Protein AF-A0A7R9EY03-F1 (afdb_monomer_lite)

Foldseek 3Di:
DVVVVVVVVVVVVVVVVVVVVVVVVVVVVVVVVVVVVVVVVVVVVVVVVVVVVVVVVVVVVVVVVVVVVVVVVVVVPPPPPDDDDDDDDDDDDDDDDDDDDDDDDDDDDDDDDDDDDDDDDPDDPDPPPDPVVVVVVVVVVVVVVVVLVPDDPVVVVVVVVVVVVVVVVVVVVVVVVVVVVVVVVVCLVCLLVVDDQVRNCVQQVDGPVVLVPDPPVVNVVSCVVSVSD

InterPro domains:
  IPR003128 Villin headpiece [PF02209] (194-229)
  IPR003128 Villin headpiece [PS51089] (160-229)
  IPR003128 Villin headpiece [SM00153] (194-229)
  IPR036886 Villin headpiece domain superfamily [G3DSA:1.10.950.10] (138-229)
  IPR036886 Villin headpiece domain superfamily [SSF47050] (187-229)

Structure (mmCIF, N/CA/C/O backbone):
data_AF-A0A7R9EY03-F1
#
_entry.id   AF-A0A7R9EY03-F1
#
loop_
_atom_site.group_PDB
_atom_site.id
_atom_site.type_symbol
_atom_site.label_atom_id
_atom_site.label_alt_id
_atom_site.label_comp_id
_atom_site.label_asym_id
_atom_site.label_entity_id
_atom_site.label_seq_id
_atom_site.pdbx_PDB_ins_code
_atom_site.Cartn_x
_atom_site.Cartn_y
_atom_site.Cartn_z
_atom_site.occupancy
_atom_site.B_iso_or_equiv
_atom_site.auth_seq_id
_atom_site.auth_comp_id
_atom_site.auth_asym_id
_atom_site.auth_atom_id
_atom_site.pdbx_PDB_model_num
ATOM 1 N N . MET A 1 1 ? 43.103 -23.160 -53.144 1.00 89.81 1 MET A N 1
ATOM 2 C CA . MET A 1 1 ? 42.350 -21.884 -53.083 1.00 89.81 1 MET A CA 1
ATOM 3 C C . MET A 1 1 ? 40.945 -22.048 -52.504 1.00 89.81 1 MET A C 1
ATOM 5 O O . MET A 1 1 ? 40.646 -21.339 -51.559 1.00 89.81 1 MET A O 1
ATOM 9 N N . VAL A 1 2 ? 40.120 -22.998 -52.969 1.00 95.19 2 VAL A N 1
ATOM 10 C CA . VAL A 1 2 ? 38.730 -23.185 -52.477 1.00 95.19 2 VAL A CA 1
ATOM 11 C C . VAL A 1 2 ? 38.629 -23.377 -50.953 1.00 95.19 2 VAL A C 1
ATOM 13 O O . VAL A 1 2 ? 37.847 -22.690 -50.309 1.00 95.19 2 VAL A O 1
ATOM 16 N N . VAL A 1 3 ? 39.468 -24.232 -50.354 1.00 95.75 3 VAL A N 1
ATOM 17 C CA . VAL A 1 3 ? 39.459 -24.488 -48.894 1.00 95.75 3 VAL A CA 1
ATOM 18 C C . VAL A 1 3 ? 39.726 -23.217 -48.075 1.00 95.75 3 VAL A C 1
ATOM 20 O O . VAL A 1 3 ? 39.073 -22.988 -47.062 1.00 95.75 3 VAL A O 1
ATOM 23 N N . VAL A 1 4 ? 40.638 -22.358 -48.543 1.00 96.44 4 VAL A N 1
ATOM 24 C CA . VAL A 1 4 ? 40.983 -21.097 -47.864 1.00 96.44 4 VAL A CA 1
ATOM 25 C C . VAL A 1 4 ? 39.806 -20.122 -47.908 1.00 96.44 4 VAL A C 1
ATOM 27 O O . VAL A 1 4 ? 39.484 -19.515 -46.894 1.00 96.44 4 VAL A O 1
ATOM 30 N N . VAL A 1 5 ? 39.117 -20.018 -49.049 1.00 96.06 5 VAL A N 1
ATOM 31 C CA . VAL A 1 5 ? 37.928 -19.159 -49.188 1.00 96.06 5 VAL A CA 1
ATOM 32 C C . VAL A 1 5 ? 36.810 -19.619 -48.251 1.00 96.06 5 VAL A C 1
ATOM 34 O O . VAL A 1 5 ? 36.229 -18.796 -47.549 1.00 96.06 5 VAL A O 1
ATOM 37 N N . VAL A 1 6 ? 36.553 -20.929 -48.175 1.00 96.75 6 VAL A N 1
ATOM 38 C CA . VAL A 1 6 ? 35.533 -21.488 -47.272 1.00 96.75 6 VAL A CA 1
ATOM 39 C C . VAL A 1 6 ? 35.879 -21.214 -45.806 1.00 96.75 6 VAL A C 1
ATOM 41 O O . VAL A 1 6 ? 35.014 -20.770 -45.056 1.00 96.75 6 VAL A O 1
ATOM 44 N N . MET A 1 7 ? 37.138 -21.404 -45.395 1.00 97.31 7 MET A N 1
ATOM 45 C CA . MET A 1 7 ? 37.568 -21.101 -44.024 1.00 97.31 7 MET A CA 1
ATOM 46 C C . MET A 1 7 ? 37.375 -19.624 -43.665 1.00 97.31 7 MET A C 1
ATOM 48 O O . MET A 1 7 ? 36.858 -19.324 -42.590 1.00 97.31 7 MET A O 1
ATOM 52 N N . VAL A 1 8 ? 37.722 -18.705 -44.571 1.00 97.25 8 VAL A N 1
ATOM 53 C CA . VAL A 1 8 ? 37.517 -17.265 -44.352 1.00 97.25 8 VAL A CA 1
ATOM 54 C C . VAL A 1 8 ? 36.028 -16.934 -44.227 1.00 97.25 8 VAL A C 1
ATOM 56 O O . VAL A 1 8 ? 35.650 -16.208 -43.310 1.00 97.25 8 VAL A O 1
ATOM 59 N N . MET A 1 9 ? 35.163 -17.497 -45.078 1.00 97.56 9 MET A N 1
ATOM 60 C CA . MET A 1 9 ? 33.714 -17.270 -44.982 1.00 97.56 9 MET A CA 1
ATOM 61 C C . MET A 1 9 ? 33.140 -17.767 -43.652 1.00 97.56 9 MET A C 1
ATOM 63 O O . MET A 1 9 ? 32.366 -17.049 -43.021 1.00 97.56 9 MET A O 1
ATOM 67 N N . VAL A 1 10 ? 33.557 -18.948 -43.186 1.00 97.50 10 VAL A N 1
ATOM 68 C CA . VAL A 1 10 ? 33.127 -19.482 -41.885 1.00 97.50 10 VAL A CA 1
ATOM 69 C C . VAL A 1 10 ? 33.592 -18.578 -40.742 1.00 97.50 10 VAL A C 1
ATOM 71 O O . VAL A 1 10 ? 32.789 -18.251 -39.871 1.00 97.50 10 VAL A O 1
ATOM 74 N N . MET A 1 11 ? 34.846 -18.111 -40.755 1.00 97.56 11 MET A N 1
ATOM 75 C CA . MET A 1 11 ? 35.343 -17.189 -39.724 1.00 97.56 11 MET A CA 1
ATOM 76 C C . MET A 1 11 ? 34.549 -15.880 -39.697 1.00 97.56 11 MET A C 1
ATOM 78 O O . MET A 1 11 ? 34.164 -15.427 -38.621 1.00 97.56 11 MET A O 1
ATOM 82 N N . VAL A 1 12 ? 34.241 -15.303 -40.863 1.00 97.56 12 VAL A N 1
ATOM 83 C CA . VAL A 1 12 ? 33.427 -14.083 -40.951 1.00 97.56 12 VAL A CA 1
ATOM 84 C C . VAL A 1 12 ? 32.015 -14.325 -40.415 1.00 97.56 12 VAL A C 1
ATOM 86 O O . VAL A 1 12 ? 31.530 -13.522 -39.621 1.00 97.56 12 VAL A O 1
ATOM 89 N N . MET A 1 13 ? 31.365 -15.440 -40.771 1.00 97.75 13 MET A N 1
ATOM 90 C CA . MET A 1 13 ? 30.030 -15.765 -40.250 1.00 97.75 13 MET A CA 1
ATOM 91 C C . MET A 1 13 ? 30.033 -15.921 -38.727 1.00 97.75 13 MET A C 1
ATOM 93 O O . MET A 1 13 ? 29.158 -15.372 -38.059 1.00 97.75 13 MET A O 1
ATOM 97 N N . VAL A 1 14 ? 31.036 -16.601 -38.165 1.00 97.56 14 VAL A N 1
ATOM 98 C CA . VAL A 1 14 ? 31.175 -16.750 -36.710 1.00 97.56 14 VAL A CA 1
ATOM 99 C C . VAL A 1 14 ? 31.391 -15.390 -36.041 1.00 97.56 14 VAL A C 1
ATOM 101 O O . VAL A 1 14 ? 30.718 -15.095 -35.056 1.00 97.56 14 VAL A O 1
ATOM 104 N N . MET A 1 15 ? 32.255 -14.525 -36.585 1.00 97.81 15 MET A N 1
ATOM 105 C CA . MET A 1 15 ? 32.468 -13.180 -36.030 1.00 97.81 15 MET A CA 1
ATOM 106 C C . MET A 1 15 ? 31.191 -12.334 -36.055 1.00 97.81 15 MET A C 1
ATOM 108 O O . MET A 1 15 ? 30.881 -11.672 -35.065 1.00 97.81 15 MET A O 1
ATOM 112 N N . VAL A 1 16 ? 30.420 -12.391 -37.145 1.00 97.62 16 VAL A N 1
ATOM 113 C CA . VAL A 1 16 ? 29.137 -11.681 -37.247 1.00 97.62 16 VAL A CA 1
ATOM 114 C C . VAL A 1 16 ? 28.130 -12.226 -36.232 1.00 97.62 16 VAL A C 1
ATOM 116 O O . VAL A 1 16 ? 27.499 -11.437 -35.533 1.00 97.62 16 VAL A O 1
ATOM 119 N N . MET A 1 17 ? 28.006 -13.550 -36.082 1.00 97.81 17 MET A N 1
ATOM 120 C CA . MET A 1 17 ? 27.103 -14.143 -35.086 1.00 97.81 17 MET A CA 1
ATOM 121 C C . MET A 1 17 ? 27.484 -13.747 -33.656 1.00 97.81 17 MET A C 1
ATOM 123 O O . MET A 1 17 ? 26.605 -13.391 -32.872 1.00 97.81 17 MET A O 1
ATOM 127 N N . VAL A 1 18 ? 28.780 -13.743 -33.326 1.00 97.62 18 VAL A N 1
ATOM 128 C CA . VAL A 1 18 ? 29.266 -13.303 -32.011 1.00 97.62 18 VAL A CA 1
ATOM 129 C C . VAL A 1 18 ? 28.958 -11.823 -31.786 1.00 97.62 18 VAL A C 1
ATOM 131 O O . VAL A 1 18 ? 28.444 -11.472 -30.727 1.00 97.62 18 VAL A O 1
ATOM 134 N N . MET A 1 19 ? 29.192 -10.953 -32.774 1.00 97.81 19 MET A N 1
ATOM 135 C CA . MET A 1 19 ? 28.848 -9.531 -32.658 1.00 97.81 19 MET A CA 1
ATOM 136 C C . MET A 1 19 ? 27.349 -9.315 -32.441 1.00 97.81 19 MET A C 1
ATOM 138 O O . MET A 1 19 ? 26.968 -8.546 -31.560 1.00 97.81 19 MET A O 1
ATOM 142 N N . VAL A 1 20 ? 26.495 -10.022 -33.185 1.00 97.56 20 VAL A N 1
ATOM 143 C CA . VAL A 1 20 ? 25.038 -9.942 -33.010 1.00 97.56 20 VAL A CA 1
ATOM 144 C C . VAL A 1 20 ? 24.632 -10.412 -31.612 1.00 97.56 20 VAL A C 1
ATOM 146 O O . VAL A 1 20 ? 23.851 -9.731 -30.952 1.00 97.56 20 VAL A O 1
ATOM 149 N N . MET A 1 21 ? 25.195 -11.519 -31.117 1.00 97.81 21 MET A N 1
ATOM 150 C CA . MET A 1 21 ? 24.923 -11.993 -29.756 1.00 97.81 21 MET A CA 1
ATOM 151 C C . MET A 1 21 ? 25.347 -10.978 -28.693 1.00 97.81 21 MET A C 1
ATOM 153 O O . MET A 1 21 ? 24.578 -10.711 -27.773 1.00 97.81 21 MET A O 1
ATOM 157 N N . VAL A 1 22 ? 26.526 -10.365 -28.833 1.00 97.56 22 VAL A N 1
ATOM 158 C CA . VAL A 1 22 ? 26.994 -9.325 -27.904 1.00 97.56 22 VAL A CA 1
ATOM 159 C C . VAL A 1 22 ? 26.049 -8.123 -27.913 1.00 97.56 22 VAL A C 1
ATOM 161 O O . VAL A 1 22 ? 25.668 -7.647 -26.847 1.00 97.56 22 VAL A O 1
ATOM 164 N N . VAL A 1 23 ? 25.605 -7.668 -29.089 1.00 97.44 23 VAL A N 1
ATOM 165 C CA . VAL A 1 23 ? 24.646 -6.556 -29.200 1.00 97.44 23 VAL A CA 1
ATOM 166 C C . VAL A 1 23 ? 23.319 -6.900 -28.523 1.00 97.44 23 VAL A C 1
ATOM 168 O O . VAL A 1 23 ? 22.806 -6.092 -27.751 1.00 97.44 23 VAL A O 1
ATOM 171 N N . VAL A 1 24 ? 22.785 -8.105 -28.743 1.00 97.19 24 VAL A N 1
ATOM 172 C CA . VAL A 1 24 ? 21.536 -8.553 -28.106 1.00 97.19 24 VAL A CA 1
ATOM 173 C C . VAL A 1 24 ? 21.678 -8.596 -26.585 1.00 97.19 24 VAL A C 1
ATOM 175 O O . VAL A 1 24 ? 20.811 -8.081 -25.881 1.00 97.19 24 VAL A O 1
ATOM 178 N N . VAL A 1 25 ? 22.783 -9.137 -26.064 1.00 97.06 25 VAL A N 1
ATOM 179 C CA . VAL A 1 25 ? 23.040 -9.190 -24.616 1.00 97.06 25 VAL A CA 1
ATOM 180 C C . VAL A 1 25 ? 23.127 -7.783 -24.023 1.00 97.06 25 VAL A C 1
ATOM 182 O O . VAL A 1 25 ? 22.492 -7.511 -23.005 1.00 97.06 25 VAL A O 1
ATOM 185 N N . VAL A 1 26 ? 23.841 -6.862 -24.677 1.00 97.12 26 VAL A N 1
ATOM 186 C CA . VAL A 1 26 ? 23.939 -5.465 -24.226 1.00 97.12 26 VAL A CA 1
ATOM 187 C C . VAL A 1 26 ? 22.567 -4.789 -24.227 1.00 97.12 26 VAL A C 1
ATOM 189 O O . VAL A 1 26 ? 22.205 -4.143 -23.243 1.00 97.12 26 VAL A O 1
ATOM 192 N N . MET A 1 27 ? 21.762 -4.979 -25.276 1.00 97.25 27 MET A N 1
ATOM 193 C CA . MET A 1 27 ? 20.402 -4.434 -25.333 1.00 97.25 27 MET A CA 1
ATOM 194 C C . MET A 1 27 ? 19.510 -4.995 -24.218 1.00 97.25 27 MET A C 1
ATOM 196 O O . MET A 1 27 ? 18.798 -4.231 -23.565 1.00 97.25 27 MET A O 1
ATOM 200 N N . MET A 1 28 ? 19.579 -6.302 -23.944 1.00 97.38 28 MET A N 1
ATOM 201 C CA . MET A 1 28 ? 18.832 -6.920 -22.843 1.00 97.38 28 MET A CA 1
ATOM 202 C C . MET A 1 28 ? 19.257 -6.359 -21.480 1.00 97.38 28 MET A C 1
ATOM 204 O O . MET A 1 28 ? 18.396 -6.025 -20.665 1.00 97.38 28 MET A O 1
ATOM 208 N N . MET A 1 29 ? 20.561 -6.183 -21.244 1.00 97.19 29 MET A N 1
ATOM 209 C CA . MET A 1 29 ? 21.065 -5.572 -20.008 1.00 97.19 29 MET A CA 1
ATOM 210 C C . MET A 1 29 ? 20.571 -4.130 -19.841 1.00 97.19 29 MET A C 1
ATOM 212 O O . MET A 1 29 ? 20.119 -3.759 -18.756 1.00 97.19 29 MET A O 1
ATOM 216 N N . MET A 1 30 ? 20.587 -3.328 -20.911 1.00 97.31 30 MET A N 1
ATOM 217 C CA . MET A 1 30 ? 20.062 -1.959 -20.879 1.00 97.31 30 MET A CA 1
ATOM 218 C C . MET A 1 30 ? 18.560 -1.925 -20.565 1.00 97.31 30 MET A C 1
ATOM 220 O O . MET A 1 30 ? 18.129 -1.131 -19.726 1.00 97.31 30 MET A O 1
ATOM 224 N N . MET A 1 31 ? 17.764 -2.810 -21.175 1.00 97.12 31 MET A N 1
ATOM 225 C CA . MET A 1 31 ? 16.329 -2.912 -20.885 1.00 97.12 31 MET A CA 1
ATOM 226 C C . MET A 1 31 ? 16.064 -3.299 -19.425 1.00 97.12 31 MET A C 1
ATOM 228 O O . MET A 1 31 ? 15.209 -2.691 -18.778 1.00 97.12 31 MET A O 1
ATOM 232 N N . MET A 1 32 ? 16.823 -4.253 -18.874 1.00 96.44 32 MET A N 1
ATOM 233 C CA . MET A 1 32 ? 16.707 -4.635 -17.462 1.00 96.44 32 MET A CA 1
ATOM 234 C C . MET A 1 32 ? 17.050 -3.474 -16.523 1.00 96.44 32 MET A C 1
ATOM 236 O O . MET A 1 32 ? 16.317 -3.230 -15.563 1.00 96.44 32 MET A O 1
ATOM 240 N N . MET A 1 33 ? 18.111 -2.711 -16.813 1.00 96.56 33 MET A N 1
ATOM 241 C CA . MET A 1 33 ? 18.471 -1.532 -16.018 1.00 96.56 33 MET A CA 1
ATOM 242 C C . MET A 1 33 ? 17.382 -0.454 -16.056 1.00 96.56 33 MET A C 1
ATOM 244 O O . MET A 1 33 ? 17.029 0.088 -15.007 1.00 96.56 33 MET A O 1
ATOM 248 N N . MET A 1 34 ? 16.804 -0.169 -17.228 1.00 96.56 34 MET A N 1
ATOM 249 C CA . MET A 1 34 ? 15.699 0.791 -17.348 1.00 96.56 34 MET A CA 1
ATOM 250 C C . MET A 1 34 ? 14.459 0.340 -16.570 1.00 96.56 34 MET A C 1
ATOM 252 O O . MET A 1 34 ? 13.848 1.148 -15.869 1.00 96.56 34 MET A O 1
ATOM 256 N N . MET A 1 35 ? 14.106 -0.946 -16.645 1.00 96.00 35 MET A N 1
ATOM 257 C CA . MET A 1 35 ? 12.968 -1.495 -15.908 1.00 96.00 35 MET A CA 1
ATOM 258 C C . MET A 1 35 ? 13.187 -1.408 -14.392 1.00 96.00 35 MET A C 1
ATOM 260 O O . MET A 1 35 ? 12.289 -0.986 -13.663 1.00 96.00 35 MET A O 1
ATOM 264 N N . MET A 1 36 ? 14.398 -1.715 -13.917 1.00 95.25 36 MET A N 1
ATOM 265 C CA . MET A 1 36 ? 14.751 -1.594 -12.501 1.00 95.25 36 MET A CA 1
ATOM 266 C C . MET A 1 36 ? 14.722 -0.134 -12.027 1.00 95.25 36 MET A C 1
ATOM 268 O O . MET A 1 36 ? 14.232 0.152 -10.935 1.00 95.25 36 MET A O 1
ATOM 272 N N . MET A 1 37 ? 15.186 0.809 -12.853 1.00 95.50 37 MET A N 1
ATOM 273 C CA . MET A 1 37 ? 15.141 2.239 -12.537 1.00 95.50 37 MET A CA 1
ATOM 274 C C . MET A 1 37 ? 13.701 2.762 -12.458 1.00 95.50 37 MET A C 1
ATOM 276 O O . MET A 1 37 ? 13.368 3.470 -11.506 1.00 95.50 37 MET A O 1
ATOM 280 N N . MET A 1 38 ? 12.828 2.367 -13.393 1.00 95.06 38 MET A N 1
ATOM 281 C CA . MET A 1 38 ? 11.399 2.697 -13.333 1.00 95.06 38 MET A CA 1
ATOM 282 C C . MET A 1 38 ? 10.736 2.104 -12.088 1.00 95.06 38 MET A C 1
ATOM 284 O O . MET A 1 38 ? 10.029 2.814 -11.378 1.00 95.06 38 MET A O 1
ATOM 288 N N . MET A 1 39 ? 11.015 0.840 -11.764 1.00 93.94 39 MET A N 1
ATOM 289 C CA . MET A 1 39 ? 10.487 0.199 -10.558 1.00 93.94 39 MET A CA 1
ATOM 290 C C . MET A 1 39 ? 10.956 0.913 -9.281 1.00 93.94 39 MET A C 1
ATOM 292 O O . MET A 1 39 ? 10.148 1.158 -8.387 1.00 93.94 39 MET A O 1
ATOM 296 N N . MET A 1 40 ? 12.222 1.334 -9.207 1.00 92.88 40 MET A N 1
ATOM 297 C CA . MET A 1 40 ? 12.722 2.138 -8.086 1.00 92.88 40 MET A CA 1
ATOM 298 C C . MET A 1 40 ? 12.054 3.517 -7.999 1.00 92.88 40 MET A C 1
ATOM 300 O O . MET A 1 40 ? 11.756 3.970 -6.894 1.00 92.88 40 MET A O 1
ATOM 304 N N . MET A 1 41 ? 11.790 4.185 -9.127 1.00 93.00 41 MET A N 1
ATOM 305 C CA . MET A 1 41 ? 11.051 5.455 -9.130 1.00 93.00 41 MET A CA 1
ATOM 306 C C . MET A 1 41 ? 9.621 5.276 -8.622 1.00 93.00 41 MET A C 1
ATOM 308 O O . MET A 1 41 ? 9.183 6.035 -7.759 1.00 93.00 41 MET A O 1
ATOM 312 N N . VAL A 1 42 ? 8.925 4.240 -9.092 1.00 92.56 42 VAL A N 1
ATOM 313 C CA . VAL A 1 42 ? 7.571 3.908 -8.638 1.00 92.56 42 VAL A CA 1
ATOM 314 C C . VAL A 1 42 ? 7.574 3.611 -7.138 1.00 92.56 42 VAL A C 1
ATOM 316 O O . VAL A 1 42 ? 6.793 4.205 -6.400 1.00 92.56 42 VAL A O 1
ATOM 319 N N . MET A 1 43 ? 8.503 2.784 -6.650 1.00 87.75 43 MET A N 1
ATOM 320 C CA . MET A 1 43 ? 8.630 2.484 -5.217 1.00 87.75 43 MET A CA 1
ATOM 321 C C . MET A 1 43 ? 8.923 3.736 -4.378 1.00 87.75 43 MET A C 1
ATOM 323 O O . MET A 1 43 ? 8.348 3.902 -3.300 1.00 87.75 43 MET A O 1
ATOM 327 N N . ARG A 1 44 ? 9.757 4.663 -4.871 1.00 91.06 44 ARG A N 1
ATOM 328 C CA . ARG A 1 44 ? 9.984 5.960 -4.207 1.00 91.06 44 ARG A C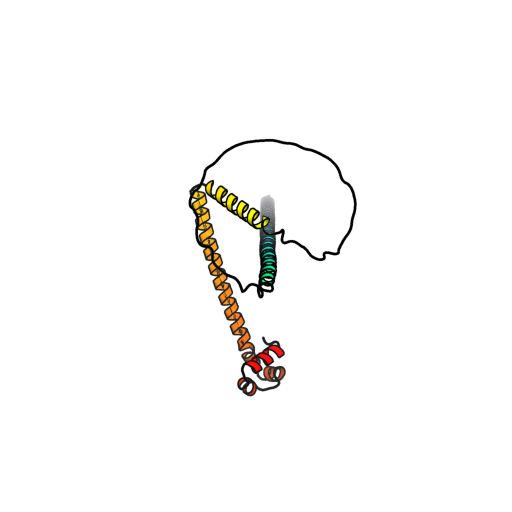A 1
ATOM 329 C C . ARG A 1 44 ? 8.711 6.800 -4.148 1.00 91.06 44 ARG A C 1
ATOM 331 O O . ARG A 1 44 ? 8.421 7.372 -3.100 1.00 91.06 44 ARG A O 1
ATOM 338 N N . GLN A 1 45 ? 7.938 6.844 -5.230 1.00 87.12 45 GLN A N 1
ATOM 339 C CA . GLN A 1 45 ? 6.677 7.582 -5.276 1.00 87.12 45 GLN A CA 1
ATOM 340 C C . GLN A 1 45 ? 5.630 6.978 -4.327 1.00 87.12 45 GLN A C 1
ATOM 342 O O . GLN A 1 45 ? 4.956 7.715 -3.608 1.00 87.12 45 GLN A O 1
ATOM 347 N N . TYR A 1 46 ? 5.548 5.645 -4.244 1.00 88.00 46 TYR A N 1
ATOM 348 C CA . TYR A 1 46 ? 4.711 4.953 -3.258 1.00 88.00 46 TYR A CA 1
ATOM 349 C C . TYR A 1 46 ? 5.130 5.275 -1.822 1.00 88.00 46 TYR A C 1
ATOM 351 O O . TYR A 1 46 ? 4.275 5.606 -1.004 1.00 88.00 46 TYR A O 1
ATOM 359 N N . SER A 1 47 ? 6.431 5.247 -1.520 1.00 87.06 47 SER A N 1
ATOM 360 C CA . SER A 1 47 ? 6.946 5.588 -0.189 1.00 87.06 47 SER A CA 1
ATOM 361 C C . SER A 1 47 ? 6.589 7.025 0.217 1.00 87.06 47 SER A C 1
ATOM 363 O O . SER A 1 47 ? 6.044 7.249 1.299 1.00 87.06 47 SER A O 1
ATOM 365 N N . GLN A 1 48 ? 6.779 7.999 -0.679 1.00 82.81 48 GLN A N 1
ATOM 366 C CA . GLN A 1 48 ? 6.400 9.393 -0.419 1.00 82.81 48 GLN A CA 1
ATOM 367 C C . GLN A 1 48 ? 4.885 9.563 -0.216 1.00 82.81 48 GLN A C 1
ATOM 369 O O . GLN A 1 48 ? 4.451 10.297 0.677 1.00 82.81 48 GLN A O 1
ATOM 374 N N . ASN A 1 49 ? 4.064 8.848 -0.987 1.00 84.56 49 ASN A N 1
ATOM 375 C CA . ASN A 1 49 ? 2.612 8.865 -0.815 1.00 84.56 49 ASN A CA 1
ATOM 376 C C . ASN A 1 49 ? 2.180 8.267 0.533 1.00 84.56 49 ASN A C 1
ATOM 378 O O . ASN A 1 49 ? 1.307 8.825 1.192 1.00 84.56 49 ASN A O 1
ATOM 382 N N . ILE A 1 50 ? 2.814 7.185 0.989 1.00 81.19 50 ILE A N 1
ATOM 383 C CA . ILE A 1 50 ? 2.514 6.591 2.300 1.00 81.19 50 ILE A CA 1
ATOM 384 C C . ILE A 1 50 ? 2.862 7.570 3.426 1.00 81.19 50 ILE A C 1
ATOM 386 O O . ILE A 1 50 ? 2.034 7.800 4.304 1.00 81.19 50 ILE A O 1
ATOM 390 N N . VAL A 1 51 ? 4.034 8.213 3.378 1.00 83.31 51 VAL A N 1
ATOM 391 C CA . VAL A 1 51 ? 4.448 9.192 4.401 1.00 83.31 51 VAL A CA 1
ATOM 392 C C . VAL A 1 51 ? 3.485 10.381 4.459 1.00 83.31 51 VAL A C 1
ATOM 394 O O . VAL A 1 51 ? 3.084 10.806 5.542 1.00 83.31 51 VAL A O 1
ATOM 397 N N . THR A 1 52 ? 3.056 10.903 3.308 1.00 83.12 52 THR A N 1
ATOM 398 C CA . THR A 1 52 ? 2.119 12.039 3.274 1.00 83.12 52 THR A CA 1
ATOM 399 C C . THR A 1 52 ? 0.721 11.672 3.774 1.00 83.12 52 THR A C 1
ATOM 401 O O . THR A 1 52 ? 0.092 12.487 4.451 1.00 83.12 52 THR A O 1
ATOM 404 N N . ILE A 1 53 ? 0.237 10.456 3.499 1.00 84.19 53 ILE A N 1
ATOM 405 C CA . ILE A 1 53 ? -1.045 9.960 4.021 1.00 84.19 53 ILE A CA 1
ATOM 406 C C . ILE A 1 53 ? -0.964 9.751 5.538 1.00 84.19 53 ILE A C 1
ATOM 408 O O . ILE A 1 53 ? -1.852 10.207 6.260 1.00 84.19 53 ILE A O 1
ATOM 412 N N . SER A 1 54 ? 0.109 9.126 6.030 1.00 79.44 54 SER A N 1
ATOM 413 C CA . SER A 1 54 ? 0.320 8.906 7.464 1.00 79.44 54 SER A CA 1
ATOM 414 C C . SER A 1 54 ? 0.405 10.221 8.236 1.00 79.44 54 SER A C 1
ATOM 416 O O . SER A 1 54 ? -0.261 10.364 9.258 1.00 79.44 54 SER A O 1
ATOM 418 N N . ASN A 1 55 ? 1.125 11.220 7.715 1.00 81.62 55 ASN A N 1
ATOM 419 C CA . ASN A 1 55 ? 1.232 12.529 8.364 1.00 81.62 55 ASN A CA 1
ATOM 420 C C . ASN A 1 55 ? -0.108 13.274 8.413 1.00 81.62 55 ASN A C 1
ATOM 422 O O . ASN A 1 55 ? -0.422 13.886 9.430 1.00 81.62 55 ASN A O 1
ATOM 426 N N . LYS A 1 56 ? -0.934 13.191 7.359 1.00 85.12 56 LYS A N 1
ATOM 427 C CA . LYS A 1 56 ? -2.286 13.778 7.376 1.00 85.12 56 LYS A CA 1
ATOM 428 C C . LYS A 1 56 ? -3.187 13.105 8.407 1.00 85.12 56 LYS A C 1
ATOM 430 O O . LYS A 1 56 ? -3.879 13.794 9.147 1.00 85.12 56 LYS A O 1
ATOM 435 N N . LYS A 1 57 ? -3.146 11.772 8.491 1.00 83.50 57 LYS A N 1
ATOM 436 C CA . LYS A 1 57 ? -3.942 11.020 9.469 1.00 83.50 57 LYS A CA 1
ATOM 437 C C . LYS A 1 57 ? -3.486 11.296 10.905 1.00 83.50 57 LYS A C 1
ATOM 439 O O . LYS A 1 57 ? -4.324 11.423 11.789 1.00 83.50 57 LYS A O 1
ATOM 444 N N . LEU A 1 58 ? -2.179 11.449 11.128 1.00 80.31 58 LEU A N 1
ATOM 445 C CA . LEU A 1 58 ? -1.628 11.844 12.424 1.00 80.31 58 LEU A CA 1
ATOM 446 C C . LEU A 1 58 ? -2.075 13.262 12.814 1.00 80.31 58 LEU A C 1
ATOM 448 O O . LEU A 1 58 ? -2.485 13.476 13.949 1.00 80.31 58 LEU A O 1
ATOM 452 N N . GLN A 1 59 ? -2.066 14.211 11.872 1.00 79.44 59 GLN A N 1
ATOM 453 C CA . GLN A 1 59 ? -2.584 15.563 12.108 1.00 79.44 59 GLN A CA 1
ATOM 454 C C . GLN A 1 59 ? -4.080 15.561 12.452 1.00 79.44 59 GLN A C 1
ATOM 456 O O . GLN A 1 59 ? -4.486 16.260 13.375 1.00 79.44 59 GLN A O 1
ATOM 461 N N . GLU A 1 60 ? -4.896 14.753 11.768 1.00 83.12 60 GLU A N 1
ATOM 462 C CA . GLU A 1 60 ? -6.322 14.612 12.097 1.00 83.12 60 GLU A CA 1
ATOM 463 C C . GLU A 1 60 ? -6.555 13.998 13.486 1.00 83.12 60 GLU A C 1
ATOM 465 O O . GLU A 1 60 ? -7.475 14.416 14.188 1.00 83.12 60 GLU A O 1
ATOM 470 N N . LEU A 1 61 ? -5.733 13.028 13.900 1.00 77.38 61 LEU A N 1
ATOM 471 C CA . LEU A 1 61 ? -5.831 12.417 15.230 1.00 77.38 61 LEU A CA 1
ATOM 472 C C . LEU A 1 61 ? -5.415 13.386 16.340 1.00 77.38 61 LEU A C 1
ATOM 474 O O . LEU A 1 61 ? -6.150 13.521 17.313 1.00 77.38 61 LEU A O 1
ATOM 478 N N . MET A 1 62 ? -4.307 14.112 16.158 1.00 73.81 62 MET A N 1
ATOM 479 C CA . MET A 1 62 ? -3.869 15.163 17.088 1.00 73.81 62 MET A CA 1
ATOM 480 C C . MET A 1 62 ? -4.939 16.251 17.249 1.00 73.81 62 MET A C 1
ATOM 482 O O . MET A 1 62 ? -5.207 16.712 18.356 1.00 73.81 62 MET A O 1
ATOM 486 N N . TYR A 1 63 ? -5.589 16.637 16.148 1.00 73.69 63 TYR A N 1
ATOM 487 C CA . TYR A 1 63 ? -6.668 17.620 16.178 1.00 73.69 63 TYR A CA 1
ATOM 488 C C . TYR A 1 63 ? -7.899 17.106 16.939 1.00 73.69 63 TYR A C 1
ATOM 490 O O . TYR A 1 63 ? -8.445 17.813 17.784 1.00 73.69 63 TYR A O 1
ATOM 498 N N . LYS A 1 64 ? -8.305 15.852 16.690 1.00 74.38 64 LYS A N 1
ATOM 499 C CA . LYS A 1 64 ? -9.422 15.223 17.409 1.00 74.38 64 LYS A CA 1
ATOM 500 C C . LYS A 1 64 ? -9.150 15.110 18.907 1.00 74.38 64 LYS A C 1
ATOM 502 O O . LYS A 1 64 ? -10.013 15.507 19.682 1.00 74.38 64 LYS A O 1
ATOM 507 N N . GLU A 1 65 ? -7.969 14.635 19.309 1.00 71.25 65 GLU A N 1
ATOM 508 C CA . GLU A 1 65 ? -7.627 14.454 20.727 1.00 71.25 65 GLU A CA 1
ATOM 509 C C . GLU A 1 65 ? -7.706 15.773 21.507 1.00 71.25 65 GLU A C 1
ATOM 511 O O . GLU A 1 65 ? -8.294 15.814 22.591 1.00 71.25 65 GLU A O 1
ATOM 516 N N . ASN A 1 66 ? -7.198 16.865 20.924 1.00 60.62 66 ASN A N 1
ATOM 517 C CA . ASN A 1 66 ? -7.286 18.186 21.538 1.00 60.62 66 ASN A CA 1
ATOM 518 C C . ASN A 1 66 ? -8.744 18.631 21.708 1.00 60.62 66 ASN A C 1
ATOM 520 O O . ASN A 1 66 ? -9.116 19.039 22.801 1.00 60.62 66 ASN A O 1
ATOM 524 N N . THR A 1 67 ? -9.602 18.481 20.693 1.00 57.97 67 THR A N 1
ATOM 525 C CA . THR A 1 67 ? -11.020 18.877 20.815 1.00 57.97 67 THR A CA 1
ATOM 526 C C . THR A 1 67 ? -11.794 18.093 21.881 1.00 57.97 67 THR A C 1
ATOM 528 O O . THR A 1 67 ? -12.599 18.682 22.596 1.00 57.97 67 THR A O 1
ATOM 531 N N . THR A 1 68 ? -11.517 16.797 22.069 1.00 59.72 68 THR A N 1
ATOM 532 C CA . THR A 1 68 ? -12.128 16.008 23.156 1.00 59.72 68 THR A CA 1
ATOM 533 C C . THR A 1 68 ? -11.697 16.459 24.551 1.00 59.72 68 THR A C 1
ATOM 535 O O . THR A 1 68 ? -12.527 16.460 25.454 1.00 59.72 68 THR A O 1
ATOM 538 N N . LYS A 1 69 ? -10.442 16.900 24.732 1.00 58.09 69 LYS A N 1
ATOM 539 C CA . LYS A 1 69 ? -9.973 17.434 26.025 1.00 58.09 69 LYS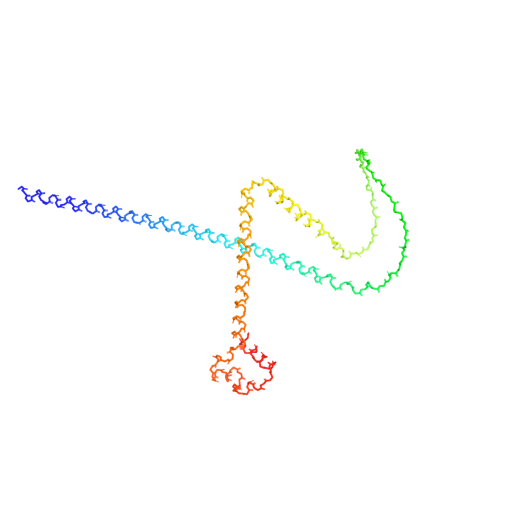 A CA 1
ATOM 540 C C . LYS A 1 69 ? -10.658 18.751 26.401 1.00 58.09 69 LYS A C 1
ATOM 542 O O . LYS A 1 69 ? -10.858 18.995 27.584 1.00 58.09 69 LYS A O 1
ATOM 547 N N . TYR A 1 70 ? -11.045 19.573 25.423 1.00 52.19 70 TYR A N 1
ATOM 548 C CA . TYR A 1 70 ? -11.769 20.821 25.692 1.00 52.19 70 TYR A CA 1
ATOM 549 C C . TYR A 1 70 ? -13.251 20.596 26.002 1.00 52.19 70 TYR A C 1
ATOM 551 O O . TYR A 1 70 ? -13.774 21.255 26.890 1.00 52.19 70 TYR A O 1
ATOM 559 N N . ILE A 1 71 ? -13.912 19.640 25.339 1.00 53.88 71 ILE A N 1
ATOM 560 C CA . ILE A 1 71 ? -15.326 19.326 25.617 1.00 53.88 71 ILE A CA 1
ATOM 561 C C . ILE A 1 71 ? -15.484 18.746 27.027 1.00 53.88 71 ILE A C 1
ATOM 563 O O . ILE A 1 71 ? -16.373 19.160 27.759 1.00 53.88 71 ILE A O 1
ATOM 567 N N . GLN A 1 72 ? -14.573 17.864 27.448 1.00 50.56 72 GLN A N 1
ATOM 568 C CA . GLN A 1 72 ? -14.630 17.267 28.783 1.00 50.56 72 GLN A CA 1
ATOM 569 C C . GLN A 1 72 ? -14.418 18.289 29.916 1.00 50.56 72 GLN A C 1
ATOM 571 O O . GLN A 1 72 ? -14.882 18.062 31.024 1.00 50.56 72 GLN A O 1
ATOM 576 N N . LYS A 1 73 ? -13.762 19.426 29.643 1.00 51.47 73 LYS A N 1
ATOM 577 C CA . LYS A 1 73 ? -13.551 20.490 30.634 1.00 51.47 73 LYS A CA 1
ATOM 578 C C . LYS A 1 73 ? -14.761 21.423 30.792 1.00 51.47 73 LYS A C 1
ATOM 580 O O . LYS A 1 73 ? -14.847 22.114 31.792 1.00 51.47 73 LYS A O 1
ATOM 585 N N . CYS A 1 74 ? -15.694 21.441 29.838 1.00 48.50 74 CYS A N 1
ATOM 586 C CA . CYS A 1 74 ? -16.908 22.259 29.933 1.00 48.50 74 CYS A CA 1
ATOM 587 C C . CYS A 1 74 ? -18.049 21.573 30.699 1.00 48.50 74 CYS A C 1
ATOM 589 O O . CYS A 1 74 ? -18.940 22.265 31.173 1.00 48.50 74 CYS A O 1
ATOM 591 N N . ASP A 1 75 ? -18.019 20.246 30.844 1.00 51.28 75 ASP A N 1
ATOM 592 C CA . ASP A 1 75 ? -19.065 19.498 31.555 1.00 51.28 75 ASP A CA 1
ATOM 593 C C . ASP A 1 75 ? -18.830 19.426 33.083 1.00 51.28 75 ASP A C 1
ATOM 595 O O . ASP A 1 75 ? -19.697 18.939 33.805 1.00 51.28 75 ASP A O 1
ATOM 599 N N . GLU A 1 76 ? -17.686 19.904 33.596 1.00 54.19 76 GLU A N 1
ATOM 600 C CA . GLU A 1 76 ? -17.355 19.873 35.036 1.00 54.19 76 GLU A CA 1
ATOM 601 C C . GLU A 1 76 ? -17.681 21.184 35.787 1.00 54.19 76 GLU A C 1
ATOM 603 O O . GLU A 1 76 ? -17.665 21.182 37.016 1.00 54.19 76 GLU A O 1
ATOM 608 N N . ASP A 1 77 ? -18.052 22.268 35.088 1.00 53.12 77 ASP A N 1
ATOM 609 C CA . ASP A 1 77 ? -18.256 23.603 35.690 1.00 53.12 77 ASP A CA 1
ATOM 610 C C . ASP A 1 77 ? -19.735 24.080 35.737 1.00 53.12 77 ASP A C 1
ATOM 612 O O . ASP A 1 77 ? -20.013 25.183 36.207 1.00 53.12 77 ASP A O 1
ATOM 616 N N . ASP A 1 78 ? -20.708 23.269 35.293 1.00 49.22 78 ASP A N 1
ATOM 617 C CA . ASP A 1 78 ? -22.110 23.697 35.069 1.00 49.22 78 ASP A CA 1
ATOM 618 C C . ASP A 1 78 ? -23.142 23.222 36.126 1.0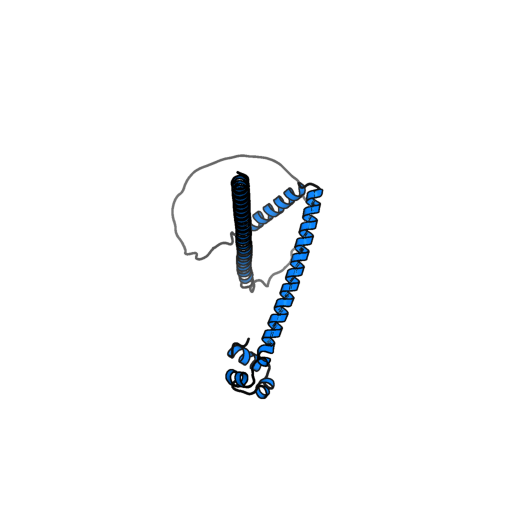0 49.22 78 ASP A C 1
ATOM 620 O O . ASP A 1 78 ? -24.355 23.284 35.895 1.00 49.22 78 ASP A O 1
ATOM 624 N N . ASP A 1 79 ? -22.713 22.794 37.320 1.00 52.50 79 ASP A N 1
ATOM 625 C CA . ASP A 1 79 ? -23.642 22.327 38.370 1.00 52.50 79 ASP A CA 1
ATOM 626 C C . ASP A 1 79 ? -24.304 23.444 39.217 1.00 52.50 79 ASP A C 1
ATOM 628 O O . ASP A 1 79 ? -25.226 23.154 39.982 1.00 52.50 79 ASP A O 1
ATOM 632 N N . ASP A 1 80 ? -23.951 24.728 39.040 1.00 54.09 80 ASP A N 1
ATOM 633 C CA . ASP A 1 80 ? -24.440 25.818 39.917 1.00 54.09 80 ASP A CA 1
ATOM 634 C C . ASP A 1 80 ? -25.448 26.812 39.299 1.00 54.09 80 ASP A C 1
ATOM 636 O O . ASP A 1 80 ? -25.933 27.710 39.991 1.00 54.09 80 ASP A O 1
ATOM 640 N N . PHE A 1 81 ? -25.873 26.656 38.037 1.00 43.62 81 PHE A N 1
ATOM 641 C CA . PHE A 1 81 ? -26.814 27.604 37.403 1.00 43.62 81 PHE A CA 1
ATOM 642 C C . PHE A 1 81 ? -28.222 27.036 37.156 1.00 43.62 81 PHE A C 1
ATOM 644 O O . PHE A 1 81 ? -28.758 27.028 36.047 1.00 43.62 81 PHE A O 1
ATOM 651 N N . LYS A 1 82 ? -28.896 26.616 38.233 1.00 46.59 82 LYS A N 1
ATOM 652 C CA . LYS A 1 82 ? -30.366 26.501 38.270 1.00 46.59 82 LYS A CA 1
ATOM 653 C C . LYS A 1 82 ? -30.945 27.363 39.376 1.00 46.59 82 LYS A C 1
ATOM 655 O O . LYS A 1 82 ? -31.166 26.886 40.481 1.00 46.59 82 LYS A O 1
ATOM 660 N N . THR A 1 83 ? -31.288 28.605 39.054 1.00 48.69 83 THR A N 1
ATOM 661 C CA . THR A 1 83 ? -32.508 29.283 39.525 1.00 48.69 83 THR A CA 1
ATOM 662 C C . THR A 1 83 ? -32.594 30.682 38.914 1.00 48.69 83 THR A C 1
ATOM 664 O O . THR A 1 83 ? -31.587 31.296 38.595 1.00 48.69 83 THR A O 1
ATOM 667 N N . VAL A 1 84 ? -33.825 31.184 38.798 1.00 37.56 84 VAL A N 1
ATOM 668 C CA . VAL A 1 84 ? -34.228 32.531 38.346 1.00 37.56 84 VAL A CA 1
ATOM 669 C C . VAL A 1 84 ? -34.536 32.672 36.844 1.00 37.56 84 VAL A C 1
ATOM 671 O O . VAL A 1 84 ? -33.800 33.251 36.055 1.00 37.56 84 VAL A O 1
ATOM 674 N N . ALA A 1 85 ? -35.748 32.246 36.481 1.00 40.91 85 ALA A N 1
ATOM 675 C CA . ALA A 1 85 ? -36.642 33.118 35.713 1.00 40.91 85 ALA A CA 1
ATOM 676 C C . ALA A 1 85 ? -37.351 34.048 36.731 1.00 40.91 85 ALA A C 1
ATOM 678 O O . ALA A 1 85 ? -37.574 33.590 37.858 1.00 40.91 85 ALA A O 1
ATOM 679 N N . PRO A 1 86 ? -37.734 35.302 36.398 1.00 46.44 86 PRO A N 1
ATOM 680 C CA . PRO A 1 86 ? -38.932 35.468 35.568 1.00 46.44 86 PRO A CA 1
ATOM 681 C C . PRO A 1 86 ? -39.010 36.732 34.668 1.00 46.44 86 PRO A C 1
ATOM 683 O O . PRO A 1 86 ? -38.392 37.761 34.910 1.00 46.44 86 PRO A O 1
ATOM 686 N N . SER A 1 87 ? -39.867 36.608 33.645 1.00 42.31 87 SER A N 1
ATOM 687 C CA . SER A 1 87 ? -40.786 37.611 33.065 1.00 42.31 87 SER A CA 1
ATOM 688 C C . SER A 1 87 ? -40.326 39.061 32.843 1.00 42.31 87 SER A C 1
ATOM 690 O O . SER A 1 87 ? -40.337 39.834 33.794 1.00 42.31 87 SER A O 1
ATOM 692 N N . ILE A 1 88 ? -40.198 39.483 31.574 1.00 36.38 88 ILE A N 1
ATOM 693 C CA . ILE A 1 88 ? -40.699 40.789 31.094 1.00 36.38 88 ILE A CA 1
ATOM 694 C C . ILE A 1 88 ? -41.283 40.623 29.679 1.00 36.38 88 ILE A C 1
ATOM 696 O O . ILE A 1 88 ? -40.652 40.079 28.775 1.00 36.38 88 ILE A O 1
ATOM 700 N N . ILE A 1 89 ? -42.528 41.077 29.552 1.00 41.56 89 ILE A N 1
ATOM 701 C CA . ILE A 1 89 ? -43.368 41.207 28.359 1.00 41.56 89 ILE A CA 1
ATOM 702 C C . ILE A 1 89 ? -43.166 42.617 27.762 1.00 41.56 89 ILE A C 1
ATOM 704 O O . ILE A 1 89 ? -42.910 43.552 28.511 1.00 41.56 89 ILE A O 1
ATOM 708 N N . GLU A 1 90 ? -43.371 42.739 26.442 1.00 36.84 90 GLU A N 1
ATOM 709 C CA . GLU A 1 90 ? -43.641 43.972 25.664 1.00 36.84 90 GLU A CA 1
ATOM 710 C C . GLU A 1 90 ? -42.540 45.040 25.540 1.00 36.84 90 GLU A C 1
ATOM 712 O O . GLU A 1 90 ? -42.177 45.693 26.507 1.00 36.84 90 GLU A O 1
ATOM 717 N N . LEU A 1 91 ? -42.109 45.331 24.300 1.00 36.59 91 LEU A N 1
ATOM 718 C CA . LEU A 1 91 ? -42.451 46.578 23.583 1.00 36.59 91 LEU A CA 1
ATOM 719 C C . LEU A 1 91 ? -41.701 46.713 22.235 1.00 36.59 91 LEU A C 1
ATOM 721 O O . LEU A 1 91 ? -40.491 46.536 22.171 1.00 36.59 91 LEU A O 1
ATOM 725 N N . ALA A 1 92 ? -42.464 47.115 21.204 1.00 33.84 92 ALA A N 1
ATOM 726 C CA . ALA A 1 92 ? -42.096 47.855 19.977 1.00 33.84 92 ALA A CA 1
ATOM 727 C C . ALA A 1 92 ? -41.027 47.242 19.036 1.00 33.84 92 ALA A C 1
ATOM 729 O O . ALA A 1 92 ? -39.861 47.104 19.367 1.00 33.84 92 ALA A O 1
ATOM 730 N N . SER A 1 93 ? -41.327 46.818 17.803 1.00 34.25 93 SER A N 1
ATOM 731 C CA . SER A 1 93 ? -41.814 47.581 16.635 1.00 34.25 93 SER A CA 1
ATOM 732 C C . SER A 1 93 ? -41.024 48.863 16.309 1.00 34.25 93 SER A C 1
ATOM 734 O O . SER A 1 93 ? -41.351 49.934 16.810 1.00 34.25 93 SER A O 1
ATOM 736 N N . THR A 1 94 ? -40.037 48.757 15.409 1.00 39.00 94 THR A N 1
ATOM 737 C CA . THR A 1 94 ? -39.798 49.562 14.175 1.00 39.00 94 THR A CA 1
ATOM 738 C C . THR A 1 94 ? -38.294 49.714 13.851 1.00 39.00 94 THR A C 1
ATOM 740 O O . THR A 1 94 ? -37.483 49.805 14.767 1.00 39.00 94 THR A O 1
ATOM 743 N N . PRO A 1 95 ? -37.892 49.726 12.558 1.00 52.69 95 PRO A N 1
ATOM 744 C CA . PRO A 1 95 ? -36.497 49.857 12.121 1.00 52.69 95 PRO A CA 1
ATOM 745 C C . PRO A 1 95 ? -36.155 51.285 11.642 1.00 52.69 95 PRO A C 1
ATOM 747 O O . PRO A 1 95 ? -37.040 52.017 11.194 1.00 52.69 95 PRO A O 1
ATOM 750 N N . PRO A 1 96 ? -34.864 51.657 11.604 1.00 46.19 96 PRO A N 1
ATOM 751 C CA . PRO A 1 96 ? -34.339 52.394 10.440 1.00 46.19 96 PRO A CA 1
ATOM 752 C C . PRO A 1 96 ? -32.909 51.946 10.057 1.00 46.19 96 PRO A C 1
ATOM 754 O O . PRO A 1 96 ? -32.104 51.581 10.901 1.00 46.19 96 PRO A O 1
ATOM 757 N N . LYS A 1 97 ? -32.613 51.716 8.772 1.00 37.69 97 LYS A N 1
ATOM 758 C CA . LYS A 1 97 ? -32.145 52.665 7.733 1.00 37.69 97 LYS A CA 1
ATOM 759 C C . LYS A 1 97 ? -30.740 53.261 7.951 1.00 37.69 97 LYS A C 1
ATOM 761 O O . LYS A 1 97 ? -30.425 53.853 8.970 1.00 37.69 97 LYS A O 1
ATOM 766 N N . GLN A 1 98 ? -29.964 53.095 6.880 1.00 46.44 98 GLN A N 1
ATOM 767 C CA . GLN A 1 98 ? -28.615 53.560 6.551 1.00 46.44 98 GLN A CA 1
ATOM 768 C C . GLN A 1 98 ? -28.409 55.079 6.691 1.00 46.44 98 GLN A C 1
ATOM 770 O O . GLN A 1 98 ? -29.264 55.817 6.214 1.00 46.44 98 GLN A O 1
ATOM 775 N N . VAL A 1 99 ? -27.234 55.498 7.187 1.00 42.59 99 VAL A N 1
ATOM 776 C CA . VAL A 1 99 ? -26.483 56.753 6.902 1.00 42.59 99 VAL A CA 1
ATOM 777 C C . VAL A 1 99 ? -25.020 56.452 7.313 1.00 42.59 99 VAL A C 1
ATOM 779 O O . VAL A 1 99 ? -24.813 55.978 8.423 1.00 42.59 99 VAL A O 1
ATOM 782 N N . LEU A 1 100 ? -24.035 56.327 6.417 1.00 36.34 100 LEU A N 1
ATOM 783 C CA . LEU A 1 100 ? -23.264 57.331 5.657 1.00 36.34 100 LEU A CA 1
ATOM 784 C C . LEU A 1 100 ? -22.223 58.119 6.496 1.00 36.34 100 LEU A C 1
ATOM 786 O O . LEU A 1 100 ? -22.578 58.803 7.445 1.00 36.34 100 LEU A O 1
ATOM 790 N N . ASP A 1 101 ? -20.971 58.012 6.029 1.00 35.69 101 ASP A N 1
ATOM 791 C CA . ASP A 1 101 ? -19.808 58.914 6.110 1.00 35.69 101 ASP A CA 1
ATOM 792 C C . ASP A 1 101 ? -19.189 59.374 7.445 1.00 35.69 101 ASP A C 1
ATOM 794 O O . ASP A 1 101 ? -19.794 60.068 8.252 1.00 35.69 101 ASP A O 1
ATOM 798 N N . GLY A 1 102 ? -17.861 59.194 7.510 1.00 33.22 102 GLY A N 1
ATOM 799 C CA . GLY A 1 102 ? -16.966 60.352 7.640 1.00 33.22 102 GLY A CA 1
ATOM 800 C C . GLY A 1 102 ? -16.045 60.425 8.865 1.00 33.22 102 GLY A C 1
ATOM 801 O O . GLY A 1 102 ? -16.426 60.084 9.974 1.00 33.22 102 GLY A O 1
ATOM 802 N N . MET A 1 103 ? -14.855 60.991 8.620 1.00 39.59 103 MET A N 1
ATOM 803 C CA . MET A 1 103 ? -13.805 61.474 9.544 1.00 39.59 103 MET A CA 1
ATOM 804 C C . MET A 1 103 ? -12.909 60.425 10.235 1.00 39.59 103 MET A C 1
ATOM 806 O O . MET A 1 103 ? -13.351 59.627 11.047 1.00 39.59 103 MET A O 1
ATOM 810 N N . GLN A 1 104 ? -11.632 60.277 9.853 1.00 40.88 104 GLN A N 1
ATOM 811 C CA . GLN A 1 104 ? -10.455 61.173 9.996 1.00 40.88 104 GLN A CA 1
ATOM 812 C C . GLN A 1 104 ? -9.822 61.219 11.403 1.00 40.88 104 GLN A C 1
ATOM 814 O O . GLN A 1 104 ? -10.327 61.849 12.319 1.00 40.88 104 GLN A O 1
ATOM 819 N N . GLN A 1 105 ? -8.654 60.565 11.483 1.00 41.81 105 GLN A N 1
ATOM 820 C CA . GLN A 1 105 ? -7.357 61.015 12.026 1.00 41.81 105 GLN A CA 1
ATOM 821 C C . GLN A 1 105 ? -7.293 62.034 13.185 1.00 41.81 105 GLN A C 1
ATOM 823 O O . GLN A 1 105 ? -7.545 63.214 12.983 1.00 41.81 105 GLN A O 1
ATOM 828 N N . SER A 1 106 ? -6.678 61.597 14.294 1.00 45.34 106 SER A N 1
ATOM 829 C CA . SER A 1 106 ? -5.584 62.271 15.044 1.00 45.34 106 SER A CA 1
ATOM 830 C C . SER A 1 106 ? -5.247 61.381 16.253 1.00 45.34 106 SER A C 1
ATOM 832 O O . SER A 1 106 ? -6.134 61.090 17.042 1.00 45.34 106 SER A O 1
ATOM 834 N N . ASN A 1 107 ? -4.097 60.713 16.375 1.00 39.19 107 ASN A N 1
ATOM 835 C CA . ASN A 1 107 ? -2.760 61.210 16.721 1.00 39.19 107 ASN A CA 1
ATOM 836 C C . ASN A 1 107 ? -2.727 62.304 17.802 1.00 39.19 107 ASN A C 1
ATOM 838 O O . ASN A 1 107 ? -2.658 63.483 17.470 1.00 39.19 107 ASN A O 1
ATOM 842 N N . THR A 1 108 ? -2.652 61.901 19.072 1.00 47.84 108 THR A N 1
ATOM 843 C CA . THR A 1 108 ? -1.933 62.656 20.105 1.00 47.84 108 THR A CA 1
ATOM 844 C C . THR A 1 108 ? -1.194 61.715 21.054 1.00 47.84 108 THR A C 1
ATOM 846 O O . THR A 1 108 ? -1.710 60.746 21.600 1.00 47.84 108 THR A O 1
ATOM 849 N N . ARG A 1 109 ? 0.084 62.044 21.186 1.00 36.69 109 ARG A N 1
ATOM 850 C CA . ARG A 1 109 ? 1.102 61.549 22.104 1.00 36.69 109 ARG A CA 1
ATOM 851 C C . ARG A 1 109 ? 0.815 62.111 23.504 1.00 36.69 109 ARG A C 1
ATOM 853 O O . ARG A 1 109 ? 0.386 63.263 23.581 1.00 36.69 109 ARG A O 1
ATOM 860 N N . SER A 1 110 ? 1.193 61.382 24.558 1.00 42.22 110 SER A N 1
ATOM 861 C CA . SER A 1 110 ? 1.972 61.848 25.736 1.00 42.22 110 SER A CA 1
ATOM 862 C C . SER A 1 110 ? 1.477 61.305 27.080 1.00 42.22 110 SER A C 1
ATOM 864 O O . SER A 1 110 ? 0.282 61.256 27.331 1.00 42.22 110 SER A O 1
ATOM 866 N N . ALA A 1 111 ? 2.467 61.095 27.954 1.00 44.00 111 ALA A N 1
ATOM 867 C CA . ALA A 1 111 ? 2.421 61.111 29.418 1.00 44.00 111 ALA A CA 1
ATOM 868 C C . ALA A 1 111 ? 2.091 59.793 30.147 1.00 44.00 111 ALA A C 1
ATOM 870 O O . ALA A 1 111 ? 0.943 59.432 30.366 1.00 44.00 111 ALA A O 1
ATOM 871 N N . TRP A 1 112 ? 3.162 59.145 30.618 1.00 40.25 112 TRP A N 1
ATOM 872 C CA . TRP A 1 112 ? 3.185 58.449 31.911 1.00 40.25 112 TRP A CA 1
ATOM 873 C C . TRP A 1 112 ? 3.212 59.499 33.040 1.00 40.25 112 TRP A C 1
ATOM 875 O O . TRP A 1 112 ? 3.754 60.588 32.812 1.00 40.25 112 TRP A O 1
ATOM 885 N N . PRO A 1 113 ? 2.663 59.204 34.236 1.00 52.03 113 PRO A N 1
ATOM 886 C CA . PRO A 1 113 ? 3.546 58.735 35.314 1.00 52.03 113 PRO A CA 1
ATOM 887 C C . PRO A 1 113 ? 2.939 57.703 36.301 1.00 52.03 113 PRO A C 1
ATOM 889 O O . PRO A 1 113 ? 1.784 57.789 36.693 1.00 52.03 113 PRO A O 1
ATOM 892 N N . THR A 1 114 ? 3.803 56.759 36.688 1.00 43.03 114 THR A N 1
ATOM 893 C CA . THR A 1 114 ? 4.178 56.305 38.049 1.00 43.03 114 THR A CA 1
ATOM 894 C C . THR A 1 114 ? 3.126 55.930 39.121 1.00 43.03 114 THR A C 1
ATOM 896 O O . THR A 1 114 ? 2.384 56.774 39.604 1.00 43.03 114 THR A O 1
ATOM 899 N N . GLU A 1 115 ? 3.286 54.679 39.599 1.00 38.34 115 GLU A N 1
ATOM 900 C CA . GLU A 1 115 ? 3.164 54.155 40.985 1.00 38.34 115 GLU A CA 1
ATOM 901 C C . GLU A 1 115 ? 1.795 53.855 41.633 1.00 38.34 115 GLU A C 1
ATOM 903 O O . GLU A 1 115 ? 1.102 54.748 42.099 1.00 38.34 115 GLU A O 1
ATOM 908 N N . GLN A 1 116 ? 1.490 52.554 41.786 1.00 37.12 116 GLN A N 1
ATOM 909 C CA . GLN A 1 116 ? 1.460 51.760 43.046 1.00 37.12 116 GLN A CA 1
ATOM 910 C C . GLN A 1 116 ? 0.525 50.545 42.867 1.00 37.12 116 GLN A C 1
ATOM 912 O O . GLN A 1 116 ? -0.630 50.699 42.494 1.00 37.12 116 GLN A O 1
ATOM 917 N N . VAL A 1 117 ? 1.077 49.323 42.865 1.00 43.50 117 VAL A N 1
ATOM 918 C CA . VAL A 1 117 ? 0.991 48.326 43.960 1.00 43.50 117 VAL A CA 1
ATOM 919 C C . VAL A 1 117 ? -0.456 47.986 44.325 1.00 43.50 117 VAL A C 1
ATOM 921 O O . VAL A 1 117 ? -1.126 48.824 44.907 1.00 43.50 117 VAL A O 1
ATOM 924 N N . TRP A 1 118 ? -0.912 46.772 43.995 1.00 38.91 118 TRP A N 1
ATOM 925 C CA . TRP A 1 118 ? -1.330 45.720 44.939 1.00 38.91 118 TRP A CA 1
ATOM 926 C C . TRP A 1 118 ? -1.823 44.473 44.183 1.00 38.91 118 TRP A C 1
ATOM 928 O O . TRP A 1 118 ? -2.569 44.592 43.219 1.00 38.91 118 TRP A O 1
ATOM 938 N N . LEU A 1 119 ? -1.459 43.327 44.764 1.00 39.12 119 LEU A N 1
ATOM 939 C CA . LEU A 1 119 ? -2.156 42.037 44.803 1.00 39.12 119 LEU A CA 1
ATOM 940 C C . LEU A 1 119 ? -1.944 41.028 43.668 1.00 39.12 119 LEU A C 1
ATOM 942 O O . LEU A 1 119 ? -2.081 41.303 42.482 1.00 39.12 119 LEU A O 1
ATOM 946 N N . ASP A 1 120 ? -1.576 39.844 44.149 1.00 48.81 120 ASP A N 1
ATOM 947 C CA . ASP A 1 120 ? -1.419 38.576 43.467 1.00 48.81 120 ASP A CA 1
ATOM 948 C C . ASP A 1 120 ? -2.742 38.155 42.813 1.00 48.81 120 ASP A C 1
ATOM 950 O O . ASP A 1 120 ? -3.716 37.895 43.515 1.00 48.81 120 ASP A O 1
ATOM 954 N N . ASP A 1 121 ? -2.751 38.062 41.484 1.00 44.09 121 ASP A N 1
ATOM 955 C CA . ASP A 1 121 ? -3.779 37.355 40.721 1.00 44.09 121 ASP A CA 1
ATOM 956 C C . ASP A 1 121 ? -3.077 36.247 39.927 1.00 44.09 121 ASP A C 1
ATOM 958 O O . ASP A 1 121 ? -2.488 36.463 38.863 1.00 44.09 121 ASP A O 1
ATOM 962 N N . GLU A 1 122 ? -3.098 35.053 40.515 1.00 51.47 122 GLU A N 1
ATOM 963 C CA . GLU A 1 122 ? -2.912 33.793 39.809 1.00 51.47 122 GLU A CA 1
ATOM 964 C C . GLU A 1 122 ? -4.056 33.610 38.789 1.00 51.47 122 GLU A C 1
ATOM 966 O O . GLU A 1 122 ? -5.219 33.906 39.057 1.00 51.47 122 GLU A O 1
ATOM 971 N N . ASP A 1 123 ? -3.697 33.101 37.611 1.00 50.16 123 ASP A N 1
ATOM 972 C CA . ASP A 1 123 ? -4.563 32.353 36.697 1.00 50.16 123 ASP A CA 1
ATOM 973 C C . ASP A 1 123 ? -5.810 33.053 36.117 1.00 50.16 123 ASP A C 1
ATOM 975 O O . ASP A 1 123 ? -6.951 32.621 36.274 1.00 50.16 123 ASP A O 1
ATOM 979 N N . GLN A 1 124 ? -5.578 34.051 35.260 1.00 44.69 124 GLN A N 1
ATOM 980 C CA . GLN A 1 124 ? -6.474 34.341 34.132 1.00 44.69 124 GLN A CA 1
ATOM 981 C C . GLN A 1 124 ? -5.759 34.097 32.795 1.00 44.69 124 GLN A C 1
ATOM 983 O O . GLN A 1 124 ? -5.458 35.024 32.040 1.00 44.69 124 GLN A O 1
ATOM 988 N N . GLU A 1 125 ? -5.539 32.824 32.446 1.00 43.97 125 GLU A N 1
ATOM 989 C CA . GLU A 1 125 ? -5.430 32.423 31.035 1.00 43.97 125 GLU A CA 1
ATOM 990 C C . GLU A 1 125 ? -6.822 32.525 30.399 1.00 43.97 125 GLU A C 1
ATOM 992 O O . GLU A 1 125 ? -7.575 31.562 30.256 1.00 43.97 125 GLU A O 1
ATOM 997 N N . GLY A 1 126 ? -7.182 33.763 30.062 1.00 43.16 126 GLY A N 1
ATOM 998 C CA . GLY A 1 126 ? -8.387 34.085 29.325 1.00 43.16 126 GLY A CA 1
ATOM 999 C C . GLY A 1 126 ? -8.454 33.298 28.019 1.00 43.16 126 GLY A C 1
ATOM 1000 O O . GLY A 1 126 ? -7.541 33.318 27.193 1.00 43.16 126 GLY A O 1
ATOM 1001 N N . THR A 1 127 ? -9.595 32.649 27.840 1.00 54.12 127 THR A N 1
ATOM 1002 C CA . THR A 1 127 ? -10.180 32.085 26.625 1.00 54.12 127 THR A CA 1
ATOM 1003 C C . THR A 1 127 ? -10.099 33.045 25.425 1.00 54.12 127 THR A C 1
ATOM 1005 O O . THR A 1 127 ? -11.079 33.646 25.000 1.00 54.12 127 THR A O 1
ATOM 1008 N N . TYR A 1 128 ? -8.917 33.188 24.828 1.00 50.16 128 TYR A N 1
ATOM 1009 C CA . TYR A 1 128 ? -8.681 34.020 23.641 1.00 50.16 128 TYR A CA 1
ATOM 1010 C C . TYR A 1 128 ? -8.265 33.189 22.424 1.00 50.16 128 TYR A C 1
ATOM 1012 O O . TYR A 1 128 ? -7.430 33.606 21.623 1.00 50.16 128 TYR A O 1
ATOM 1020 N N . GLN A 1 129 ? -8.854 32.003 22.241 1.00 51.59 129 GLN A N 1
ATOM 1021 C CA . GLN A 1 129 ? -8.458 31.137 21.130 1.00 51.59 129 GLN A CA 1
ATOM 1022 C C . GLN A 1 129 ? -9.595 30.316 20.513 1.00 51.59 129 GLN A C 1
ATOM 1024 O O . GLN A 1 129 ? -9.436 29.128 20.288 1.00 51.59 129 GLN A O 1
ATOM 1029 N N . ASP A 1 130 ? -10.724 30.953 20.180 1.00 54.78 130 ASP A N 1
ATOM 1030 C CA . ASP A 1 130 ? -11.797 30.277 19.413 1.00 54.78 130 ASP A CA 1
ATOM 1031 C C . ASP A 1 130 ? -12.386 31.128 18.256 1.00 54.78 130 ASP A C 1
ATOM 1033 O O . ASP A 1 130 ? -12.862 30.635 17.231 1.00 54.78 130 ASP A O 1
ATOM 1037 N N . CYS A 1 131 ? -12.234 32.458 18.297 1.00 52.50 131 CYS A N 1
ATOM 1038 C CA . CYS A 1 131 ? -12.747 33.336 17.233 1.00 52.50 131 CYS A CA 1
ATOM 1039 C C . CYS A 1 131 ? -11.917 33.312 15.931 1.00 52.50 131 CYS A C 1
ATOM 1041 O O . CYS A 1 131 ? -12.420 33.687 14.865 1.00 52.50 131 CYS A O 1
ATOM 1043 N N . ASN A 1 132 ? -10.645 32.900 15.986 1.00 59.53 132 ASN A N 1
ATOM 1044 C CA . ASN A 1 132 ? -9.739 32.967 14.832 1.00 59.53 132 ASN A CA 1
ATOM 1045 C C . ASN A 1 132 ? -9.804 31.710 13.951 1.00 59.53 132 ASN A C 1
ATOM 1047 O O . ASN A 1 132 ? -9.705 31.802 12.726 1.00 59.53 132 ASN A O 1
ATOM 1051 N N . GLU A 1 133 ? -10.049 30.547 14.552 1.00 62.19 133 GLU A N 1
ATOM 1052 C CA . GLU A 1 133 ? -10.102 29.273 13.837 1.00 62.19 133 GLU A CA 1
ATOM 1053 C C . GLU A 1 133 ? -11.400 29.123 13.034 1.00 62.19 133 GLU A C 1
ATOM 1055 O O . GLU A 1 133 ? -11.373 28.794 11.844 1.00 62.19 133 GLU A O 1
ATOM 1060 N N . SER A 1 134 ? -12.534 29.514 13.622 1.00 67.12 134 SER A N 1
ATOM 1061 C CA . SER A 1 134 ? -13.809 29.602 12.902 1.00 67.12 134 SER A CA 1
ATOM 1062 C C . SER A 1 134 ? -13.751 30.584 11.727 1.00 67.12 134 SER A C 1
ATOM 1064 O O . SER A 1 134 ? -14.306 30.314 10.656 1.00 67.12 134 SER A O 1
ATOM 1066 N N . ARG A 1 135 ? -13.037 31.710 11.874 1.00 70.06 135 ARG A N 1
ATOM 1067 C CA . ARG A 1 135 ? -12.837 32.676 10.783 1.00 70.06 135 ARG A CA 1
ATOM 1068 C C . ARG A 1 135 ? -11.979 32.076 9.663 1.00 70.06 135 ARG A C 1
ATOM 1070 O O . ARG A 1 135 ? -12.359 32.202 8.500 1.00 70.06 135 ARG A O 1
ATOM 1077 N N . TYR A 1 136 ? -10.902 31.365 9.996 1.00 71.31 136 TYR A N 1
ATOM 1078 C CA . TYR A 1 136 ? -10.021 30.701 9.026 1.00 71.31 136 TYR A CA 1
ATOM 1079 C C . TYR A 1 136 ? -10.701 29.536 8.282 1.00 71.31 136 TYR A C 1
ATOM 1081 O O . TYR A 1 136 ? -10.599 29.399 7.062 1.00 71.31 136 TYR A O 1
ATOM 1089 N N . LEU A 1 137 ? -11.483 28.713 8.981 1.00 73.75 137 LEU A N 1
ATOM 1090 C CA . LEU A 1 137 ? -12.259 27.645 8.345 1.00 73.75 137 LEU A CA 1
ATOM 1091 C C . LEU A 1 137 ? -13.345 28.208 7.423 1.00 73.75 137 LEU A C 1
ATOM 1093 O O . LEU A 1 137 ? -13.617 27.642 6.358 1.00 73.75 137 LEU A O 1
ATOM 1097 N N . ASN A 1 138 ? -13.960 29.329 7.800 1.00 76.38 138 ASN A N 1
ATOM 1098 C CA . ASN A 1 138 ? -14.956 29.989 6.968 1.00 76.38 138 ASN A CA 1
ATOM 1099 C C . ASN A 1 138 ? -14.345 30.620 5.711 1.00 76.38 138 ASN A C 1
ATOM 1101 O O . ASN A 1 138 ? -14.941 30.463 4.641 1.00 76.38 138 ASN A O 1
ATOM 1105 N N . THR A 1 139 ? -13.156 31.233 5.788 1.00 78.50 139 THR A N 1
ATOM 1106 C CA . THR A 1 139 ? -12.461 31.753 4.596 1.00 78.50 139 THR A CA 1
ATOM 1107 C C . THR A 1 139 ? -12.088 30.625 3.638 1.00 78.50 139 THR A C 1
ATOM 1109 O O . THR A 1 139 ? -12.450 30.693 2.466 1.00 78.50 139 THR A O 1
ATOM 1112 N N . ILE A 1 140 ? -11.537 29.508 4.127 1.00 78.19 140 ILE A N 1
ATOM 1113 C CA . ILE A 1 140 ? -11.232 28.337 3.282 1.00 78.19 140 ILE A CA 1
ATOM 1114 C C . ILE A 1 140 ? -12.495 27.768 2.620 1.00 78.19 140 ILE A C 1
ATOM 1116 O O . ILE A 1 140 ? -12.496 27.427 1.432 1.00 78.19 140 ILE A O 1
ATOM 1120 N N . LYS A 1 141 ? -13.602 27.649 3.366 1.00 79.56 141 LYS A N 1
ATOM 1121 C CA . LYS A 1 141 ? -14.890 27.186 2.814 1.00 79.56 141 LYS A CA 1
ATOM 1122 C C . LYS A 1 141 ? -15.437 28.154 1.763 1.00 79.56 141 LYS A C 1
ATOM 1124 O O . LYS A 1 141 ? -16.151 27.731 0.849 1.00 79.56 141 LYS A O 1
ATOM 1129 N N . GLN A 1 142 ? -15.172 29.447 1.901 1.00 80.81 142 GLN A N 1
ATOM 1130 C CA . GLN A 1 142 ? -15.616 30.472 0.964 1.00 80.81 142 GLN A CA 1
ATOM 1131 C C . GLN A 1 142 ? -14.755 30.484 -0.303 1.00 80.81 142 GLN A C 1
ATOM 1133 O O . GLN A 1 142 ? -15.315 30.482 -1.401 1.00 80.81 142 GLN A O 1
ATOM 1138 N N . ASP A 1 143 ? -13.439 30.347 -0.171 1.00 84.00 143 ASP A N 1
ATOM 1139 C CA . ASP A 1 143 ? -12.506 30.254 -1.296 1.00 84.00 143 ASP A CA 1
ATOM 1140 C C . ASP A 1 143 ? -12.773 29.020 -2.153 1.00 84.00 143 ASP A C 1
ATOM 1142 O O . ASP A 1 143 ? -12.963 29.145 -3.362 1.00 84.00 143 ASP A O 1
ATOM 1146 N N . LYS A 1 144 ? -12.966 27.847 -1.535 1.00 80.38 144 LYS A N 1
ATOM 1147 C CA . LYS A 1 144 ? -13.352 26.623 -2.261 1.00 80.38 144 LYS A CA 1
ATOM 1148 C C . LYS A 1 144 ? -14.693 26.762 -2.987 1.00 80.38 144 LYS A C 1
ATOM 1150 O O . LYS A 1 144 ? -14.879 26.212 -4.072 1.00 80.38 144 LYS A O 1
ATOM 1155 N N . ARG A 1 145 ? -15.650 27.508 -2.416 1.00 81.69 145 ARG A N 1
ATOM 1156 C CA . ARG A 1 145 ? -16.930 27.806 -3.087 1.00 81.69 145 ARG A CA 1
ATOM 1157 C C . ARG A 1 145 ? -16.738 28.732 -4.283 1.00 81.69 145 ARG A C 1
ATOM 1159 O O . ARG A 1 145 ? -17.395 28.536 -5.303 1.00 81.69 145 ARG A O 1
ATOM 1166 N N . ASN A 1 146 ? -15.862 29.722 -4.169 1.00 85.81 146 ASN A N 1
ATOM 1167 C CA . ASN A 1 146 ? -15.569 30.663 -5.245 1.00 85.81 146 ASN A CA 1
ATOM 1168 C C . ASN A 1 146 ? -14.786 29.996 -6.382 1.00 85.81 146 ASN A C 1
ATOM 1170 O O . ASN A 1 146 ? -15.100 30.214 -7.549 1.00 85.81 146 ASN A O 1
ATOM 1174 N N . GLU A 1 147 ? -13.840 29.122 -6.054 1.00 82.38 147 GLU A N 1
ATOM 1175 C CA . GLU A 1 147 ? -13.112 28.294 -7.013 1.00 82.38 147 GLU A CA 1
ATOM 1176 C C . GLU A 1 147 ? -14.063 27.345 -7.752 1.00 82.38 147 GLU A C 1
ATOM 1178 O O . GLU A 1 147 ? -14.103 27.336 -8.981 1.00 82.38 147 GLU A O 1
ATOM 1183 N N . TYR A 1 148 ? -14.959 26.664 -7.027 1.00 74.75 148 TYR A N 1
ATOM 1184 C CA . TYR A 1 148 ? -15.976 25.816 -7.649 1.00 74.75 148 TYR A CA 1
ATOM 1185 C C . TYR A 1 148 ? -16.920 26.595 -8.578 1.00 74.75 148 TYR A C 1
ATOM 1187 O O . TYR A 1 148 ? -17.390 26.059 -9.581 1.00 74.75 148 TYR A O 1
ATOM 1195 N N . LYS A 1 149 ? -17.210 27.871 -8.283 1.00 85.94 149 LYS A N 1
ATOM 1196 C CA . LYS A 1 149 ? -18.013 28.723 -9.175 1.00 85.94 149 LYS A CA 1
ATOM 1197 C C . LYS A 1 149 ? -17.294 29.004 -10.496 1.00 85.94 149 LYS A C 1
ATOM 1199 O O . LYS A 1 149 ? -17.973 28.969 -11.523 1.00 85.94 149 LYS A O 1
ATOM 1204 N N . LYS A 1 150 ? -15.968 29.201 -10.470 1.00 89.88 150 LYS A N 1
ATOM 1205 C CA . LYS A 1 150 ? -15.122 29.486 -11.646 1.00 89.88 150 LYS A CA 1
ATOM 1206 C C . LYS A 1 150 ? -14.930 28.290 -12.585 1.00 89.88 150 LYS A C 1
ATOM 1208 O O . LYS A 1 150 ? -14.635 28.504 -13.753 1.00 89.88 150 LYS A O 1
ATOM 1213 N N . LEU A 1 151 ? -15.138 27.064 -12.103 1.00 85.31 151 LEU A N 1
ATOM 1214 C CA . LEU A 1 151 ? -14.992 25.853 -12.915 1.00 85.31 151 LEU A CA 1
ATOM 1215 C C . LEU A 1 151 ? -15.997 25.785 -14.074 1.00 85.31 151 LEU A C 1
ATOM 1217 O O . LEU A 1 151 ? -17.184 26.119 -13.927 1.00 85.31 151 LEU A O 1
ATOM 1221 N N . SER A 1 152 ? -15.528 25.257 -15.200 1.00 90.31 152 SER A N 1
ATOM 1222 C CA . SER A 1 152 ? -16.332 24.917 -16.369 1.00 90.31 152 SER A CA 1
ATOM 1223 C C . SER A 1 152 ? -17.384 23.849 -16.040 1.00 90.31 152 SER A C 1
ATOM 1225 O O . SER A 1 152 ? -17.313 23.122 -15.041 1.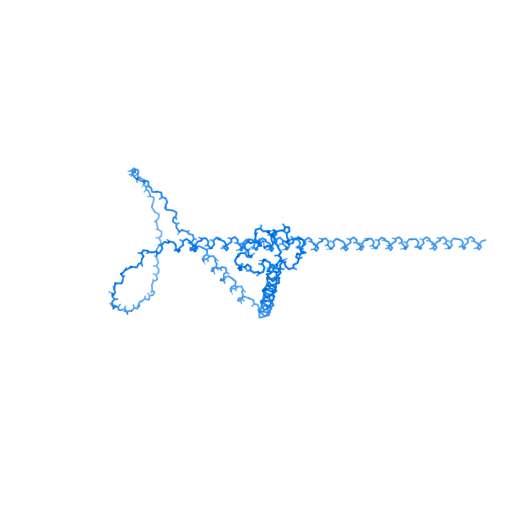00 90.31 152 SER A O 1
ATOM 1227 N N . ARG A 1 153 ? -18.418 23.748 -16.883 1.00 87.25 153 ARG A N 1
ATOM 1228 C CA . ARG A 1 153 ? -19.511 22.776 -16.716 1.00 87.25 153 ARG A CA 1
ATOM 1229 C C . ARG A 1 153 ? -18.994 21.334 -16.733 1.00 87.25 153 ARG A C 1
ATOM 1231 O O . ARG A 1 153 ? -19.501 20.511 -15.975 1.00 87.25 153 ARG A O 1
ATOM 1238 N N . GLU A 1 154 ? -17.983 21.057 -17.547 1.00 86.00 154 GLU A N 1
ATOM 1239 C CA . GLU A 1 154 ? -17.353 19.738 -17.676 1.00 86.00 154 GLU A CA 1
ATOM 1240 C C . GLU A 1 154 ? -16.558 19.370 -16.416 1.00 86.00 154 GLU A C 1
ATOM 1242 O O . GLU A 1 154 ? -16.764 18.304 -15.838 1.00 86.00 154 GLU A O 1
ATOM 1247 N N . GLU A 1 155 ? -15.756 20.298 -15.892 1.00 84.94 155 GLU A N 1
ATOM 1248 C CA . GLU A 1 155 ? -14.977 20.107 -14.661 1.00 84.94 155 GLU A CA 1
ATOM 1249 C C . GLU A 1 155 ? -15.880 19.857 -13.441 1.00 84.94 155 GLU A C 1
ATOM 1251 O O . GLU A 1 155 ? -15.608 18.998 -12.599 1.00 84.94 155 GLU A O 1
ATOM 1256 N N . LYS A 1 156 ? -17.030 20.542 -13.376 1.00 86.38 156 LYS A N 1
ATOM 1257 C CA . LYS A 1 156 ? -18.053 20.309 -12.342 1.00 86.38 156 LYS A CA 1
ATOM 1258 C C . LYS A 1 156 ? -18.643 18.898 -12.407 1.00 86.38 156 LYS A C 1
ATOM 1260 O O . LYS A 1 156 ? -18.978 18.332 -11.364 1.00 86.38 156 LYS A O 1
ATOM 1265 N N . ILE A 1 157 ? -18.800 18.328 -13.602 1.00 86.94 157 ILE A N 1
ATOM 1266 C CA . ILE A 1 157 ? -19.293 16.954 -13.778 1.00 86.94 157 ILE A CA 1
ATOM 1267 C C . ILE A 1 157 ? -18.237 15.960 -13.291 1.00 86.94 157 ILE A C 1
ATOM 1269 O O . ILE A 1 157 ? -18.570 15.073 -12.500 1.00 86.94 157 ILE A O 1
ATOM 1273 N N . VAL A 1 158 ? -16.973 16.157 -13.674 1.00 87.44 158 VAL A N 1
ATOM 1274 C CA . VAL A 1 158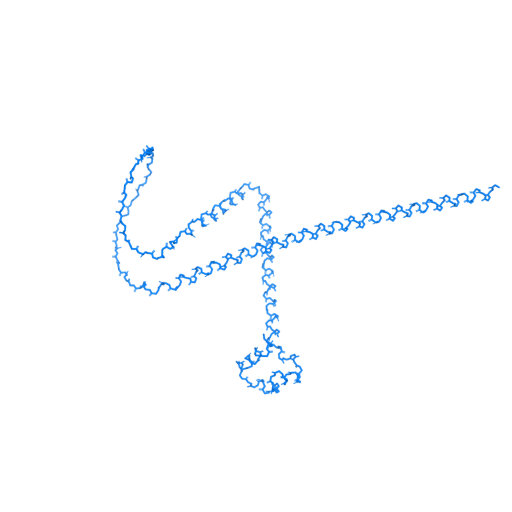 ? -15.850 15.312 -13.239 1.00 87.44 158 VAL A CA 1
ATOM 1275 C C . VAL A 1 158 ? -15.739 15.292 -11.714 1.00 87.44 158 VAL A C 1
ATOM 1277 O O . VAL A 1 158 ? -15.744 14.215 -11.119 1.00 87.44 158 VAL A O 1
ATOM 1280 N N . LEU A 1 159 ? -15.771 16.454 -11.052 1.00 85.06 159 LEU A N 1
ATOM 1281 C CA . LEU A 1 159 ? -15.709 16.525 -9.586 1.00 85.06 159 LEU A CA 1
ATOM 1282 C C . LEU A 1 159 ? -16.883 15.820 -8.895 1.00 85.06 159 LEU A C 1
ATOM 1284 O O . LEU A 1 159 ? -16.709 15.193 -7.848 1.00 85.06 159 LEU A O 1
ATOM 1288 N N . ARG A 1 160 ? -18.095 15.887 -9.463 1.00 82.69 160 ARG A N 1
ATOM 1289 C CA . ARG A 1 160 ? -19.258 15.165 -8.919 1.00 82.69 160 ARG A CA 1
ATOM 1290 C C . ARG A 1 160 ? -19.093 13.654 -9.038 1.00 82.69 160 ARG A C 1
ATOM 1292 O O . ARG A 1 160 ? -19.465 12.945 -8.104 1.00 82.69 160 ARG A O 1
ATOM 1299 N N . ILE A 1 161 ? -18.561 13.170 -10.158 1.00 87.75 161 ILE A N 1
ATOM 1300 C CA . ILE A 1 161 ? -18.279 11.744 -10.360 1.00 87.75 161 ILE A CA 1
ATOM 1301 C C . ILE A 1 161 ? -17.200 11.297 -9.372 1.00 87.75 161 ILE A C 1
ATOM 1303 O O . ILE A 1 161 ? -17.420 10.349 -8.623 1.00 87.75 161 ILE A O 1
ATOM 1307 N N . GLN A 1 162 ? -16.099 12.040 -9.277 1.00 82.25 162 GLN A N 1
ATOM 1308 C CA . GLN A 1 162 ? -14.988 11.730 -8.380 1.00 82.25 162 GLN A CA 1
ATOM 1309 C C . GLN A 1 162 ? -15.431 11.693 -6.909 1.00 82.25 162 GLN A C 1
ATOM 1311 O O . GLN A 1 162 ? -15.110 10.754 -6.185 1.00 82.25 162 GLN A O 1
ATOM 1316 N N . LYS A 1 163 ? -16.268 12.648 -6.477 1.00 85.00 163 LYS A N 1
ATOM 1317 C CA . LYS A 1 163 ? -16.847 12.660 -5.124 1.00 85.00 163 LYS A CA 1
ATOM 1318 C C . LYS A 1 163 ? -17.753 11.453 -4.858 1.00 85.00 163 LYS A C 1
ATOM 1320 O O . LYS A 1 163 ? -17.759 10.933 -3.745 1.00 85.00 163 LYS A O 1
ATOM 1325 N N . LYS A 1 164 ? -18.528 11.004 -5.854 1.00 83.44 164 LYS A N 1
ATOM 1326 C CA . LYS A 1 164 ? -19.371 9.802 -5.732 1.00 83.44 164 LYS A CA 1
ATOM 1327 C C . LYS A 1 164 ? -18.533 8.527 -5.627 1.00 83.44 164 LYS A C 1
ATOM 1329 O O . LYS A 1 164 ? -18.872 7.674 -4.814 1.00 83.44 164 LYS A O 1
ATOM 1334 N N . VAL A 1 165 ? -17.456 8.420 -6.406 1.00 85.31 165 VAL A N 1
ATOM 1335 C CA . VAL A 1 165 ? -16.519 7.286 -6.346 1.00 85.31 165 VAL A CA 1
ATOM 1336 C C . VAL A 1 165 ? -15.850 7.226 -4.975 1.00 85.31 165 VAL A C 1
ATOM 1338 O O . VAL A 1 165 ? -15.985 6.218 -4.291 1.00 85.31 165 VAL A O 1
ATOM 1341 N N . LEU A 1 166 ? -15.269 8.337 -4.510 1.00 76.75 166 LEU A N 1
ATOM 1342 C CA . LEU A 1 166 ? -14.639 8.430 -3.187 1.00 76.75 166 LEU A CA 1
ATOM 1343 C C . LEU A 1 166 ? -15.601 8.080 -2.046 1.00 76.75 166 LEU A C 1
ATOM 1345 O O . LEU A 1 166 ? -15.229 7.366 -1.120 1.00 76.75 166 LEU A O 1
ATOM 1349 N N . LYS A 1 167 ? -16.858 8.544 -2.111 1.00 81.19 167 LYS A N 1
ATOM 1350 C CA . LYS A 1 167 ? -17.870 8.189 -1.106 1.00 81.19 167 LYS A CA 1
ATOM 1351 C C . LYS A 1 167 ? -18.182 6.689 -1.118 1.00 81.19 167 LYS A C 1
ATOM 1353 O O . LYS A 1 167 ? -18.338 6.094 -0.061 1.00 81.19 167 LYS A O 1
ATOM 1358 N N . LYS A 1 168 ? -18.269 6.076 -2.301 1.00 78.31 168 LYS A N 1
ATOM 1359 C CA . LYS A 1 168 ? -18.518 4.636 -2.431 1.00 78.31 168 LYS A CA 1
ATOM 1360 C C . LYS A 1 168 ? -17.344 3.810 -1.896 1.00 78.31 168 LYS A C 1
ATOM 1362 O O . LYS A 1 168 ? -17.579 2.813 -1.227 1.00 78.31 168 LYS A O 1
ATOM 1367 N N . GLU A 1 169 ? -16.109 4.241 -2.147 1.00 69.88 169 GLU A N 1
ATOM 1368 C CA . GLU A 1 169 ? -14.900 3.599 -1.615 1.00 69.88 169 GLU A CA 1
ATOM 1369 C C . GLU A 1 169 ? -14.791 3.713 -0.092 1.00 69.88 169 GLU A C 1
ATOM 1371 O O . GLU A 1 169 ? -14.421 2.742 0.562 1.00 69.88 169 GLU A O 1
ATOM 1376 N N . LEU A 1 170 ? -15.134 4.872 0.481 1.00 66.06 170 LEU A N 1
ATOM 1377 C CA . LEU A 1 170 ? -15.178 5.057 1.934 1.00 66.06 170 LEU A CA 1
ATOM 1378 C C . LEU A 1 170 ? -16.200 4.126 2.584 1.00 66.06 170 LEU A C 1
ATOM 1380 O O . LEU A 1 170 ? -15.842 3.396 3.500 1.00 66.06 170 LEU A O 1
ATOM 1384 N N . ASN A 1 171 ? -17.422 4.079 2.050 1.00 66.81 171 ASN A N 1
ATOM 1385 C CA . ASN A 1 171 ? -18.463 3.190 2.564 1.00 66.81 171 ASN A CA 1
ATOM 1386 C C . ASN A 1 171 ? -18.070 1.703 2.456 1.00 66.81 171 ASN A C 1
ATOM 1388 O O . ASN A 1 171 ? -18.434 0.906 3.313 1.00 66.81 171 ASN A O 1
ATOM 1392 N N . LEU A 1 172 ? -17.331 1.316 1.408 1.00 67.56 172 LEU A N 1
ATOM 1393 C CA . LEU A 1 172 ? -16.850 -0.058 1.243 1.00 67.56 172 LEU A CA 1
ATOM 1394 C C . LEU A 1 172 ? -15.770 -0.408 2.278 1.00 67.56 172 LEU A C 1
ATOM 1396 O O . LEU A 1 172 ? -15.795 -1.494 2.842 1.00 67.56 172 LEU A O 1
ATOM 1400 N N . LYS A 1 173 ? -14.852 0.524 2.560 1.00 62.69 173 LYS A N 1
ATOM 1401 C CA . LYS A 1 173 ? -13.809 0.346 3.583 1.00 62.69 173 LYS A CA 1
ATOM 1402 C C . LYS A 1 173 ? -14.368 0.340 5.001 1.00 62.69 173 LYS A C 1
ATOM 1404 O O . LYS A 1 173 ? -13.842 -0.368 5.849 1.00 62.69 173 LYS A O 1
ATOM 1409 N N . GLU A 1 174 ? -15.404 1.131 5.255 1.00 60.09 174 GLU A N 1
ATOM 1410 C CA . GLU A 1 174 ? -16.113 1.149 6.536 1.00 60.09 174 GLU A CA 1
ATOM 1411 C C . GLU A 1 174 ? -16.822 -0.189 6.769 1.00 60.09 174 GLU A C 1
ATOM 1413 O O . GLU A 1 174 ? -16.636 -0.803 7.812 1.00 60.09 174 GLU A O 1
ATOM 1418 N N . SER A 1 175 ? -17.488 -0.718 5.736 1.00 57.75 175 SER A N 1
ATOM 1419 C CA . SER A 1 175 ? -18.022 -2.082 5.747 1.00 57.75 175 SER A CA 1
ATOM 1420 C C . SER A 1 175 ? -16.940 -3.147 5.977 1.00 57.75 175 SER A C 1
ATOM 1422 O O . SER A 1 175 ? -17.172 -4.084 6.729 1.00 57.75 175 SER A O 1
ATOM 1424 N N . GLU A 1 176 ? -15.770 -3.039 5.346 1.00 58.97 176 GLU A N 1
ATOM 1425 C CA . GLU A 1 176 ? -14.685 -4.023 5.489 1.00 58.97 176 GLU A CA 1
ATOM 1426 C C . GLU A 1 176 ? -14.023 -3.980 6.879 1.00 58.97 176 GLU A C 1
ATOM 1428 O O . GLU A 1 176 ? -13.601 -5.012 7.407 1.00 58.97 176 GLU A O 1
ATOM 1433 N N . ALA A 1 177 ? -13.945 -2.793 7.488 1.00 57.09 177 ALA A N 1
ATOM 1434 C CA . ALA A 1 177 ? -13.451 -2.619 8.849 1.00 57.09 177 ALA A CA 1
ATOM 1435 C C . ALA A 1 177 ? -14.389 -3.259 9.884 1.00 57.09 177 ALA A C 1
ATOM 1437 O O . ALA A 1 177 ? -13.898 -3.897 10.815 1.00 57.09 177 ALA A O 1
ATOM 1438 N N . ASP A 1 178 ? -15.704 -3.152 9.675 1.00 53.12 178 ASP A N 1
ATOM 1439 C CA . ASP A 1 178 ? -16.721 -3.784 10.525 1.00 53.12 178 ASP A CA 1
ATOM 1440 C C . ASP A 1 178 ? -16.584 -5.316 10.514 1.00 53.12 178 ASP A C 1
ATOM 1442 O O . ASP A 1 178 ? -16.445 -5.940 11.565 1.00 53.12 178 ASP A O 1
ATOM 1446 N N . TYR A 1 179 ? -16.466 -5.930 9.328 1.00 55.06 179 TYR A N 1
ATOM 1447 C CA . TYR A 1 179 ? -16.269 -7.383 9.218 1.00 55.06 179 TYR A CA 1
ATOM 1448 C C . TYR A 1 179 ? -14.949 -7.865 9.843 1.00 55.06 179 TYR A C 1
ATOM 1450 O O . TYR A 1 179 ? -14.878 -8.966 10.391 1.00 55.06 179 TYR A O 1
ATOM 1458 N N . ARG A 1 180 ? -13.875 -7.064 9.779 1.00 53.25 180 ARG A N 1
ATOM 1459 C CA . ARG A 1 180 ? -12.592 -7.411 10.417 1.00 53.25 180 ARG A CA 1
ATOM 1460 C C . ARG A 1 180 ? -12.664 -7.383 11.943 1.00 53.25 180 ARG A C 1
ATOM 1462 O O . ARG A 1 180 ? -12.001 -8.205 12.575 1.00 53.25 180 ARG A O 1
ATOM 1469 N N . LEU A 1 181 ? -13.426 -6.456 12.519 1.00 56.44 181 LEU A N 1
ATOM 1470 C CA . LEU A 1 181 ? -13.655 -6.395 13.963 1.00 56.44 181 LEU A CA 1
ATOM 1471 C C . LEU A 1 181 ? -14.484 -7.597 14.425 1.00 56.44 181 LEU A C 1
ATOM 1473 O O . LEU A 1 181 ? -14.095 -8.265 15.381 1.00 56.44 181 LEU A O 1
ATOM 1477 N N . GLU A 1 182 ? -15.525 -7.949 13.671 1.00 55.72 182 GLU A N 1
ATOM 1478 C CA . GLU A 1 182 ? -16.408 -9.077 13.980 1.00 55.72 182 GLU A CA 1
ATOM 1479 C C . GLU A 1 182 ? -15.662 -10.427 13.959 1.00 55.72 182 GLU A C 1
ATOM 1481 O O . GLU A 1 182 ? -15.808 -11.236 14.874 1.00 55.72 182 GLU A O 1
ATOM 1486 N N . ILE A 1 183 ? -14.765 -10.651 12.989 1.00 53.94 183 ILE A N 1
ATOM 1487 C CA . ILE A 1 183 ? -13.941 -11.875 12.927 1.00 53.94 183 ILE A CA 1
ATOM 1488 C C . ILE A 1 183 ? -12.928 -11.942 14.084 1.00 53.94 183 ILE A C 1
ATOM 1490 O O . ILE A 1 183 ? -12.711 -13.011 14.657 1.00 53.94 183 ILE A O 1
ATOM 1494 N N . HIS A 1 184 ? -12.306 -10.821 14.451 1.00 51.66 184 HIS A N 1
ATOM 1495 C CA . HIS A 1 184 ? -11.296 -10.793 15.514 1.00 51.66 184 HIS A CA 1
ATOM 1496 C C . HIS A 1 184 ? -11.918 -10.950 16.914 1.00 51.66 184 HIS A C 1
ATOM 1498 O O . HIS A 1 184 ? -11.326 -11.563 17.803 1.00 51.66 184 HIS A O 1
ATOM 1504 N N . GLU A 1 185 ? -13.133 -10.440 17.112 1.00 53.66 185 GLU A N 1
ATOM 1505 C CA . GLU A 1 185 ? -13.887 -10.577 18.361 1.00 53.66 185 GLU A CA 1
ATOM 1506 C C . GLU A 1 185 ? -14.484 -11.989 18.523 1.00 53.66 185 GLU A C 1
ATOM 1508 O O . GLU A 1 185 ? -14.447 -12.577 19.611 1.00 53.66 185 GLU A O 1
ATOM 1513 N N . MET A 1 186 ? -14.919 -12.602 17.416 1.00 47.22 186 MET A N 1
ATOM 1514 C CA . MET A 1 186 ? -15.393 -13.989 17.395 1.00 47.22 186 MET A CA 1
ATOM 1515 C C . MET A 1 186 ? -14.252 -15.002 17.630 1.00 47.22 186 MET A C 1
ATOM 1517 O O . MET A 1 186 ? -14.478 -16.048 18.230 1.00 47.22 186 MET A O 1
ATOM 1521 N N . GLN A 1 187 ? -13.007 -14.680 17.254 1.00 54.53 187 GLN A N 1
ATOM 1522 C CA . GLN A 1 187 ? -11.837 -15.509 17.582 1.00 54.53 187 GLN A CA 1
ATOM 1523 C C . GLN A 1 187 ? -11.379 -15.357 19.040 1.00 54.53 187 GLN A C 1
ATOM 1525 O O . GLN A 1 187 ? -11.037 -16.354 19.673 1.00 54.53 187 GLN A O 1
ATOM 1530 N N . LYS A 1 188 ? -11.421 -14.145 19.615 1.00 60.34 188 LYS A N 1
ATOM 1531 C CA . LYS A 1 188 ? -11.019 -13.918 21.016 1.00 60.34 188 LYS A CA 1
ATOM 1532 C C . LYS A 1 188 ? -11.935 -14.576 22.045 1.00 60.34 188 LYS A C 1
ATOM 1534 O O . LYS A 1 188 ? -11.484 -14.995 23.106 1.00 60.34 188 LYS A O 1
ATOM 1539 N N . SER A 1 189 ? -13.226 -14.669 21.740 1.00 60.06 189 SER A N 1
ATOM 1540 C CA . SER A 1 189 ? -14.216 -15.249 22.652 1.00 60.06 189 SER A CA 1
ATOM 1541 C C . SER A 1 189 ? -14.138 -16.777 22.768 1.00 60.06 189 SER A C 1
ATOM 1543 O O . SER A 1 189 ? -14.708 -17.306 23.721 1.00 60.06 189 SER A O 1
ATOM 1545 N N . VAL A 1 190 ? -13.413 -17.448 21.858 1.00 65.06 190 VAL A N 1
ATOM 1546 C CA . VAL A 1 190 ? -13.374 -18.916 21.692 1.00 65.06 190 VAL A CA 1
ATOM 1547 C C . VAL A 1 190 ? -11.942 -19.490 21.770 1.00 65.06 190 VAL A C 1
ATOM 1549 O O . VAL A 1 190 ? -11.699 -20.667 21.494 1.00 65.06 190 VAL A O 1
ATOM 1552 N N . LEU A 1 191 ? -10.952 -18.678 22.153 1.00 65.00 191 LEU A N 1
ATOM 1553 C CA . LEU A 1 191 ? -9.547 -19.097 22.280 1.00 65.00 191 LEU A CA 1
ATOM 1554 C C . LEU A 1 191 ? -9.360 -20.284 23.241 1.00 65.00 191 LEU A C 1
ATOM 1556 O O . LEU A 1 191 ? -8.497 -21.129 23.022 1.00 65.00 191 LEU A O 1
ATOM 1560 N N . GLU A 1 192 ? -10.218 -20.410 24.249 1.00 65.75 192 GLU A N 1
ATOM 1561 C CA . GLU A 1 192 ? -10.208 -21.521 25.198 1.00 65.75 192 GLU A CA 1
ATOM 1562 C C . GLU A 1 192 ? -10.551 -22.885 24.577 1.00 65.75 192 GLU A C 1
ATOM 1564 O O . GLU A 1 192 ? -10.154 -23.908 25.123 1.00 65.75 192 GLU A O 1
ATOM 1569 N N . LEU A 1 193 ? -11.263 -22.910 23.442 1.00 69.69 193 LEU A N 1
ATOM 1570 C CA . LEU A 1 193 ? -11.602 -24.141 22.712 1.00 69.69 193 LEU A CA 1
ATOM 1571 C C . LEU A 1 193 ? -10.465 -24.620 21.798 1.00 69.69 193 LEU A C 1
ATOM 1573 O O . LEU A 1 193 ? -10.553 -25.708 21.233 1.00 69.69 193 LEU A O 1
ATOM 1577 N N . HIS A 1 194 ? -9.411 -23.815 21.643 1.00 74.38 194 HIS A N 1
ATOM 1578 C CA . HIS A 1 194 ? -8.250 -24.137 20.812 1.00 74.38 194 HIS A CA 1
ATOM 1579 C C . HIS A 1 194 ? -7.058 -24.662 21.628 1.00 74.38 194 HIS A C 1
ATOM 1581 O O . HIS A 1 194 ? -6.060 -25.077 21.041 1.00 74.38 194 HIS A O 1
ATOM 1587 N N . LEU A 1 195 ? -7.155 -24.658 22.962 1.00 79.88 195 LEU A N 1
ATOM 1588 C CA . LEU A 1 195 ? -6.166 -25.266 23.850 1.00 79.88 195 LEU A CA 1
ATOM 1589 C C . LEU A 1 195 ? -6.349 -26.785 23.876 1.00 79.88 195 LEU A C 1
ATOM 1591 O O . LEU A 1 195 ? -7.476 -27.285 23.936 1.00 79.88 195 LEU A O 1
ATOM 1595 N N . THR A 1 196 ? -5.243 -27.530 23.870 1.00 84.56 196 THR A N 1
ATOM 1596 C CA . THR A 1 196 ? -5.311 -28.965 24.157 1.00 84.56 196 THR A CA 1
ATOM 1597 C C . THR A 1 196 ? -5.729 -29.179 25.615 1.00 84.56 196 THR A C 1
ATOM 1599 O O . THR A 1 196 ? -5.584 -28.292 26.457 1.00 84.56 196 THR A O 1
ATOM 1602 N N . SER A 1 197 ? -6.275 -30.353 25.943 1.00 83.25 197 SER A N 1
ATOM 1603 C CA . SER A 1 197 ? -6.727 -30.632 27.313 1.00 83.25 197 SER A CA 1
ATOM 1604 C C . SER A 1 197 ? -5.600 -30.533 28.348 1.00 83.25 197 SER A C 1
ATOM 1606 O O . SER A 1 197 ? -5.869 -30.176 29.491 1.00 83.25 197 SER A O 1
ATOM 1608 N N . GLU A 1 198 ? -4.358 -30.819 27.950 1.00 86.12 198 GLU A N 1
ATOM 1609 C CA . GLU A 1 198 ? -3.170 -30.700 28.801 1.00 86.12 198 GLU A CA 1
ATOM 1610 C C . GLU A 1 198 ? -2.807 -29.227 29.033 1.00 86.12 198 GLU A C 1
ATOM 1612 O O . GLU A 1 198 ? -2.727 -28.799 30.186 1.00 86.12 198 GLU A O 1
ATOM 1617 N N . ASP A 1 199 ? -2.727 -28.425 27.964 1.00 85.62 199 ASP A N 1
ATOM 1618 C CA . ASP A 1 199 ? -2.435 -26.985 28.053 1.00 85.62 199 ASP A CA 1
ATOM 1619 C C . ASP A 1 199 ? -3.512 -26.237 28.851 1.00 85.62 199 ASP A C 1
ATOM 1621 O O . ASP A 1 199 ? -3.231 -25.308 29.606 1.00 85.62 199 ASP A O 1
ATOM 1625 N N . PHE A 1 200 ? -4.773 -26.652 28.717 1.00 87.88 200 PHE A N 1
ATOM 1626 C CA . PHE A 1 200 ? -5.878 -26.056 29.458 1.00 87.88 200 PHE A CA 1
ATOM 1627 C C . PHE A 1 200 ? -5.712 -26.253 30.972 1.00 87.88 200 PHE A C 1
ATOM 1629 O O . PHE A 1 200 ? -5.951 -25.329 31.753 1.00 87.88 200 PHE A O 1
ATOM 1636 N N . ILE A 1 201 ? -5.277 -27.444 31.392 1.00 90.19 201 ILE A N 1
ATOM 1637 C CA . ILE A 1 201 ? -5.011 -27.742 32.803 1.00 90.19 201 ILE A CA 1
ATOM 1638 C C . ILE A 1 201 ? -3.768 -26.987 33.280 1.00 90.19 201 ILE A C 1
ATOM 1640 O O . ILE A 1 201 ? -3.775 -26.490 34.403 1.00 90.19 201 ILE A O 1
ATOM 1644 N N . GLU A 1 202 ? -2.735 -26.849 32.448 1.00 88.81 202 GLU A N 1
ATOM 1645 C CA . GLU A 1 202 ? -1.531 -26.081 32.788 1.00 88.81 202 GLU A CA 1
ATOM 1646 C C . GLU A 1 202 ? -1.839 -24.591 33.003 1.00 88.81 202 GLU A C 1
ATOM 1648 O O . GLU A 1 202 ? -1.370 -23.985 33.966 1.00 88.81 202 GLU A O 1
ATOM 1653 N N . VAL A 1 203 ? -2.689 -24.012 32.152 1.00 87.12 203 VAL A N 1
ATOM 1654 C CA . VAL A 1 203 ? -3.027 -22.584 32.190 1.00 87.12 203 VAL A CA 1
ATOM 1655 C C . VAL A 1 203 ? -4.064 -22.251 33.266 1.00 87.12 203 VAL A C 1
ATOM 1657 O O . VAL A 1 203 ? -3.919 -21.262 33.986 1.00 87.12 203 VAL A O 1
ATOM 1660 N N . PHE A 1 204 ? -5.131 -23.047 33.381 1.00 88.12 204 PHE A N 1
ATOM 1661 C CA . PHE A 1 204 ? -6.260 -22.752 34.273 1.00 88.12 204 PHE A CA 1
ATOM 1662 C C . PHE A 1 204 ? -6.251 -23.562 35.574 1.00 88.12 204 PHE A C 1
ATOM 1664 O O . PHE A 1 204 ? -7.057 -23.289 36.468 1.00 88.12 204 PHE A O 1
ATOM 1671 N N . GLY A 1 205 ? -5.372 -24.560 35.700 1.00 90.62 205 GLY A N 1
ATOM 1672 C CA . GLY A 1 205 ? -5.284 -25.430 36.876 1.00 90.62 205 GLY A CA 1
ATOM 1673 C C . GLY A 1 205 ? -6.499 -26.344 37.070 1.00 90.62 205 GLY A C 1
ATOM 1674 O O . GLY A 1 205 ? -6.698 -26.875 38.161 1.00 90.62 205 GLY A O 1
ATOM 1675 N N . MET A 1 206 ? -7.357 -26.491 36.056 1.00 92.06 206 MET A N 1
ATOM 1676 C CA . MET A 1 206 ? -8.591 -27.277 36.130 1.00 92.06 206 MET A CA 1
ATOM 1677 C C . MET A 1 206 ? -9.002 -27.820 34.765 1.00 92.06 206 MET A C 1
ATOM 1679 O O . MET A 1 206 ? -8.622 -27.276 33.736 1.00 92.06 206 MET A O 1
ATOM 1683 N N . ALA A 1 207 ? -9.815 -28.876 34.758 1.00 92.00 207 ALA A N 1
ATOM 1684 C CA . ALA A 1 207 ? -10.392 -29.416 33.533 1.00 92.00 207 ALA A CA 1
ATOM 1685 C C . ALA A 1 207 ? -11.446 -28.468 32.931 1.00 92.00 207 ALA A C 1
ATOM 1687 O O . ALA A 1 207 ? -12.125 -27.729 33.652 1.00 92.00 207 ALA A O 1
ATOM 1688 N N . TYR A 1 208 ? -11.630 -28.554 31.611 1.00 88.06 208 TYR A N 1
ATOM 1689 C CA . TYR A 1 208 ? -12.608 -27.753 30.868 1.00 88.06 208 TYR A CA 1
ATOM 1690 C C . TYR A 1 208 ? -14.036 -27.895 31.416 1.00 88.06 208 TYR A C 1
ATOM 1692 O O . TYR A 1 208 ? -14.755 -26.906 31.530 1.00 88.06 208 TYR A O 1
ATOM 1700 N N . GLU A 1 209 ? -14.430 -29.101 31.834 1.00 90.94 209 GLU A N 1
ATOM 1701 C CA . GLU A 1 209 ? -15.751 -29.365 32.419 1.00 90.94 209 GLU A CA 1
ATOM 1702 C C . GLU A 1 209 ? -16.006 -28.512 33.670 1.00 90.94 209 GLU A C 1
ATOM 1704 O O . GLU A 1 209 ? -17.071 -27.917 33.818 1.00 90.94 209 GLU A O 1
ATOM 1709 N N . SER A 1 210 ? -14.999 -28.374 34.535 1.00 89.56 210 SER A N 1
ATOM 1710 C CA . SER A 1 210 ? -15.077 -27.531 35.731 1.00 89.56 210 SER A CA 1
ATOM 1711 C C . SER A 1 210 ? -15.099 -26.045 35.385 1.00 89.56 210 SER A C 1
ATOM 1713 O O . SER A 1 210 ? -15.770 -25.270 36.065 1.00 89.56 210 SER A O 1
ATOM 1715 N N . PHE A 1 211 ? -14.390 -25.641 34.328 1.00 89.25 211 PHE A N 1
ATOM 1716 C CA . PHE A 1 211 ? -14.358 -24.260 33.851 1.00 89.25 211 PHE A CA 1
ATOM 1717 C C . PHE A 1 211 ? -15.695 -23.828 33.232 1.00 89.25 211 PHE A C 1
ATOM 1719 O O . PHE A 1 211 ? -16.177 -22.733 33.522 1.00 89.25 211 PHE A O 1
ATOM 1726 N N . ALA A 1 212 ? -16.329 -24.697 32.439 1.00 87.75 212 ALA A N 1
ATOM 1727 C CA . ALA A 1 212 ? -17.595 -24.422 31.757 1.00 87.75 212 ALA A CA 1
ATOM 1728 C C . ALA A 1 212 ? -18.765 -24.181 32.729 1.00 87.75 212 ALA A C 1
ATOM 1730 O O . ALA A 1 212 ? -19.691 -23.435 32.414 1.00 87.75 212 ALA A O 1
ATOM 1731 N N . VAL A 1 213 ? -18.704 -24.769 33.928 1.00 93.12 213 VAL A N 1
ATOM 1732 C CA . VAL A 1 213 ? -19.719 -24.605 34.984 1.00 93.12 213 VAL A CA 1
ATOM 1733 C C . VAL A 1 213 ? -19.525 -23.299 35.776 1.00 93.12 213 VAL A C 1
ATOM 1735 O O . VAL A 1 213 ? -20.414 -22.879 36.519 1.00 93.12 213 VAL A O 1
ATOM 1738 N N . LEU A 1 214 ? -18.387 -22.607 35.624 1.00 90.00 214 LEU A N 1
ATOM 1739 C CA . LEU A 1 214 ? -18.153 -21.335 36.309 1.00 90.00 214 LEU A CA 1
ATOM 1740 C C . LEU A 1 214 ? -19.050 -20.218 35.748 1.00 90.00 214 LEU A C 1
ATOM 1742 O O . LEU A 1 214 ? -19.337 -20.194 34.555 1.00 90.00 214 LEU A O 1
ATOM 1746 N N . PRO A 1 215 ? -19.433 -19.222 36.564 1.00 90.88 215 PRO A N 1
ATOM 1747 C CA . PRO A 1 215 ? -20.110 -18.028 36.068 1.00 90.88 215 PRO A CA 1
ATOM 1748 C C . PRO A 1 215 ? -19.279 -17.283 35.011 1.00 90.88 215 PRO A C 1
ATOM 1750 O O . PRO A 1 215 ? -18.057 -17.186 35.139 1.00 90.88 215 PRO A O 1
ATOM 1753 N N . ILE A 1 216 ? -19.947 -16.674 34.024 1.00 85.88 216 ILE A N 1
ATOM 1754 C CA . ILE A 1 216 ? -19.321 -15.986 32.874 1.00 85.88 216 ILE A CA 1
ATOM 1755 C C . ILE A 1 216 ? -18.254 -14.969 33.312 1.00 85.88 216 ILE A C 1
ATOM 1757 O O . ILE A 1 216 ? -17.164 -14.929 32.744 1.00 85.88 216 ILE A O 1
ATOM 1761 N N . TRP A 1 217 ? -18.518 -14.188 34.365 1.00 86.88 217 TRP A N 1
ATOM 1762 C CA . TRP A 1 217 ? -17.561 -13.200 34.882 1.00 86.88 217 TRP A CA 1
ATOM 1763 C C . TRP A 1 217 ? -16.251 -13.845 35.364 1.00 86.88 217 TRP A C 1
ATOM 1765 O O . TRP A 1 217 ? -15.169 -13.284 35.192 1.00 86.88 217 TRP A O 1
ATOM 1775 N N . LYS A 1 218 ? -16.334 -15.046 35.947 1.00 88.81 218 LYS A N 1
ATOM 1776 C CA . LYS A 1 218 ? -15.182 -15.776 36.477 1.00 88.81 218 LYS A CA 1
ATOM 1777 C C . LYS A 1 218 ? -14.397 -16.437 35.349 1.00 88.81 218 LYS A C 1
ATOM 1779 O O . LYS A 1 218 ? -13.172 -16.387 35.370 1.00 88.81 218 LYS A O 1
ATOM 1784 N N . GLN A 1 219 ? -15.091 -16.961 34.338 1.00 88.75 219 GLN A N 1
ATOM 1785 C CA . GLN A 1 219 ? -14.460 -17.446 33.109 1.00 88.75 219 GLN A CA 1
ATOM 1786 C C . GLN A 1 219 ? -13.675 -16.323 32.413 1.00 88.75 219 GLN A C 1
ATOM 1788 O O . GLN A 1 219 ? -12.507 -16.501 32.084 1.00 88.75 219 GLN A O 1
ATOM 1793 N N . GLN A 1 220 ? -14.271 -15.136 32.253 1.00 85.69 220 GLN A N 1
ATOM 1794 C CA . GLN A 1 220 ? -13.608 -13.980 31.635 1.00 85.69 220 GLN A CA 1
ATOM 1795 C C . GLN A 1 220 ? -12.392 -13.495 32.432 1.00 85.69 220 GLN A C 1
ATOM 1797 O O . GLN A 1 220 ? -11.359 -13.188 31.841 1.00 85.69 220 GLN A O 1
ATOM 1802 N N . ASN A 1 221 ? -12.486 -13.444 33.763 1.00 88.00 221 ASN A N 1
ATOM 1803 C CA . ASN A 1 221 ? -11.359 -13.044 34.606 1.00 88.00 221 ASN A CA 1
ATOM 1804 C C . ASN A 1 221 ? -10.192 -14.030 34.514 1.00 88.00 221 ASN A C 1
ATOM 1806 O O . ASN A 1 221 ? -9.045 -13.600 34.448 1.00 88.00 221 ASN A O 1
ATOM 1810 N N . LEU A 1 222 ? -10.478 -15.333 34.456 1.00 87.94 222 LEU A N 1
ATOM 1811 C CA . LEU A 1 222 ? -9.453 -16.353 34.249 1.00 87.94 222 LEU A CA 1
ATOM 1812 C C . LEU A 1 222 ? -8.809 -16.225 32.863 1.00 87.94 222 LEU A C 1
ATOM 1814 O O . LEU A 1 222 ? -7.585 -16.205 32.778 1.00 87.94 222 LEU A O 1
ATOM 1818 N N . LYS A 1 223 ? -9.604 -16.039 31.796 1.00 85.88 223 LYS A N 1
ATOM 1819 C CA . LYS A 1 223 ? -9.079 -15.804 30.435 1.00 85.88 223 LYS A CA 1
ATOM 1820 C C . LYS A 1 223 ? -8.137 -14.595 30.395 1.00 85.88 223 LYS A C 1
ATOM 1822 O O . LYS A 1 223 ? -7.025 -14.702 29.883 1.00 85.88 223 LYS A O 1
ATOM 1827 N N . LYS A 1 224 ? -8.539 -13.478 31.013 1.00 84.88 224 LYS A N 1
ATOM 1828 C CA . LYS A 1 224 ? -7.713 -12.264 31.135 1.00 84.88 224 LYS A CA 1
ATOM 1829 C C . LYS A 1 224 ? -6.434 -12.503 31.940 1.00 84.88 224 LYS A C 1
ATOM 1831 O O . LYS A 1 224 ? -5.375 -12.050 31.525 1.00 84.88 224 LYS A O 1
ATOM 1836 N N . ALA A 1 225 ? -6.519 -13.226 33.058 1.00 84.81 225 ALA A N 1
ATOM 1837 C CA . ALA A 1 225 ? -5.361 -13.540 33.896 1.00 84.81 225 ALA A CA 1
ATOM 1838 C C . ALA A 1 225 ? -4.330 -14.414 33.164 1.00 84.81 225 ALA A C 1
ATOM 1840 O O . ALA A 1 225 ? -3.131 -14.223 33.335 1.00 84.81 225 ALA A O 1
ATOM 1841 N N . SER A 1 226 ? -4.801 -15.331 32.318 1.00 81.06 226 SER A N 1
ATOM 1842 C CA . SER A 1 226 ? -3.957 -16.204 31.496 1.00 81.06 226 SER A CA 1
ATOM 1843 C C . SER A 1 226 ? -3.416 -15.560 30.210 1.00 81.06 226 SER A C 1
ATOM 1845 O O . SER A 1 226 ? -2.638 -16.185 29.498 1.00 81.06 226 SER A O 1
ATOM 1847 N N . GLY A 1 227 ? -3.830 -14.331 29.878 1.00 76.12 227 GLY A N 1
ATOM 1848 C CA . GLY A 1 227 ? -3.434 -13.663 28.632 1.00 76.12 227 GLY A CA 1
ATOM 1849 C C . GLY A 1 227 ? -4.078 -14.236 27.360 1.00 76.12 227 GLY A C 1
ATOM 1850 O O . GLY A 1 227 ? -3.646 -13.903 26.262 1.00 76.12 227 GLY A O 1
ATOM 1851 N N . LEU A 1 228 ? -5.121 -15.067 27.490 1.00 70.69 228 LEU A N 1
ATOM 1852 C CA . LEU A 1 228 ? -5.903 -15.620 26.374 1.00 70.69 228 LEU A CA 1
ATOM 1853 C C . LEU A 1 228 ? -7.020 -14.675 25.880 1.00 70.69 228 LEU A C 1
ATOM 1855 O O . LEU A 1 228 ? -7.892 -15.101 25.125 1.00 70.69 228 LEU A O 1
ATOM 1859 N N . PHE A 1 229 ? -7.012 -13.403 26.298 1.00 59.22 229 PHE A N 1
ATOM 1860 C CA . PHE A 1 229 ? -8.001 -12.378 25.934 1.00 59.22 229 PHE A CA 1
ATOM 1861 C 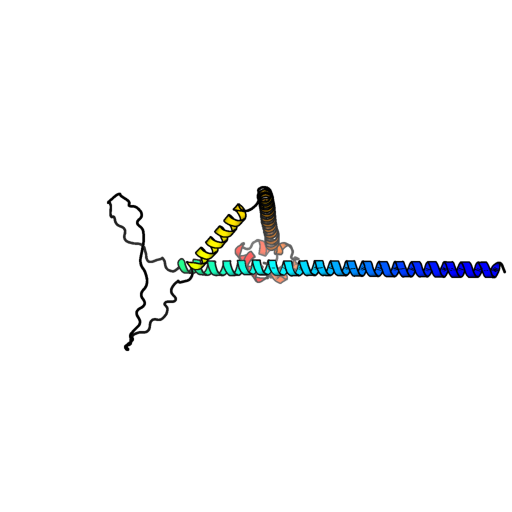C . PHE A 1 229 ? -7.334 -11.096 25.418 1.00 59.22 229 PHE A C 1
ATOM 1863 O O . PHE A 1 229 ? -6.330 -10.672 26.026 1.00 59.22 229 PHE A O 1
#

pLDDT: mean 72.02, std 20.41, range [33.22, 97.81]

Organism: NCBI:txid61472

Secondary structure (DSSP, 8-state):
-HHHHHHHHHHHHHHHHHHHHHHHHHHHHHHHHHHHHHHHHHHHHHHHHHHHHHHHHHHHHHHHHHHHHHHHHHSSS-TT------------------------------------------------SSHHHHHHHHHHHHHHHHHHHHS-HHHHHHHHHHHHHHHHHHHHHHHHHHHHHHHHHHHHTTGGGGS-HHHHHHHHSS-HHHHHTS-HHHHHHHHHHTT--

Sequence (229 aa):
MVVVVVMVMVMVMVMVMVMVMVVVVVMMMMMMMMMMMMMMMVMRQYSQNIVTISNKKLQELMYKENTTKYIQKCDEDDDDFKTVAPSIIELASTPPKQVLDGMQQSNTRSAWPTEQVWLDDEDQEGTYQDCNESRYLNTIKQDKRNEYKKLSREEKIVLRIQKKVLKKELNLKESEADYRLEIHEMQKSVLELHLTSEDFIEVFGMAYESFAVLPIWKQQNLKKASGLF

Radius of gyration: 39.5 Å; chains: 1; bounding box: 86×93×98 Å